Protein AF-A0A2D6INY5-F1 (afdb_monomer)

Structure (mmCIF, N/CA/C/O backbone):
data_AF-A0A2D6INY5-F1
#
_entry.id   AF-A0A2D6INY5-F1
#
loop_
_atom_site.group_PDB
_atom_site.id
_atom_site.type_symbol
_atom_site.label_atom_id
_atom_site.label_alt_id
_atom_site.label_comp_id
_atom_site.label_asym_id
_atom_site.label_entity_id
_atom_site.label_seq_id
_atom_site.pdbx_PDB_ins_code
_atom_site.Cartn_x
_atom_site.Cartn_y
_atom_site.Cartn_z
_atom_site.occupancy
_atom_site.B_iso_or_equiv
_atom_site.auth_seq_id
_atom_site.auth_comp_id
_atom_site.auth_asym_id
_atom_site.auth_atom_id
_atom_site.pdbx_PDB_model_num
ATOM 1 N N . MET A 1 1 ? 19.781 -4.238 60.670 1.00 38.91 1 MET A N 1
ATOM 2 C CA . MET A 1 1 ? 18.460 -4.639 60.140 1.00 38.91 1 MET A CA 1
ATOM 3 C C . MET A 1 1 ? 18.242 -3.911 58.825 1.00 38.91 1 MET A C 1
ATOM 5 O O . MET A 1 1 ? 18.245 -2.689 58.834 1.00 38.91 1 MET A O 1
ATOM 9 N N . ARG A 1 2 ? 18.159 -4.631 57.698 1.00 34.44 2 ARG A N 1
ATOM 10 C CA . ARG A 1 2 ? 17.791 -4.049 56.397 1.00 34.44 2 ARG A CA 1
ATOM 11 C C . ARG A 1 2 ? 16.266 -4.059 56.308 1.00 34.44 2 ARG A C 1
ATOM 13 O O . ARG A 1 2 ? 15.673 -5.128 56.405 1.00 34.44 2 ARG A O 1
ATOM 20 N N . SER A 1 3 ? 15.666 -2.878 56.201 1.00 29.75 3 SER A N 1
ATOM 21 C CA . SER A 1 3 ? 14.231 -2.726 55.969 1.00 29.75 3 SER A CA 1
ATOM 22 C C . SER A 1 3 ? 13.930 -3.165 54.537 1.00 29.75 3 SER A C 1
ATOM 24 O O . SER A 1 3 ? 14.490 -2.604 53.595 1.00 29.75 3 SER A O 1
ATOM 26 N N . PHE A 1 4 ? 13.116 -4.206 54.381 1.00 32.50 4 PHE A N 1
ATOM 27 C CA . PHE A 1 4 ? 12.551 -4.587 53.094 1.00 32.50 4 PHE A CA 1
ATOM 28 C C . PHE A 1 4 ? 11.377 -3.651 52.814 1.00 32.50 4 PHE A C 1
ATOM 30 O O . PHE A 1 4 ? 10.367 -3.691 53.514 1.00 32.50 4 PHE A O 1
ATOM 37 N N . VAL A 1 5 ? 11.516 -2.803 51.796 1.00 39.16 5 VAL A N 1
ATOM 38 C CA . VAL A 1 5 ? 10.371 -2.128 51.184 1.00 39.16 5 VAL A CA 1
ATOM 39 C C . VAL A 1 5 ? 9.612 -3.211 50.422 1.00 39.16 5 VAL A C 1
ATOM 41 O O . VAL A 1 5 ? 10.061 -3.654 49.367 1.00 39.16 5 VAL A O 1
ATOM 44 N N . MET A 1 6 ? 8.508 -3.698 50.993 1.00 37.50 6 MET A N 1
ATOM 45 C CA . MET A 1 6 ? 7.523 -4.444 50.215 1.00 37.50 6 MET A CA 1
ATOM 46 C C . MET A 1 6 ? 6.900 -3.454 49.238 1.00 37.50 6 MET A C 1
ATOM 48 O O . MET A 1 6 ? 6.156 -2.565 49.643 1.00 37.50 6 MET A O 1
ATOM 52 N N . VAL A 1 7 ? 7.275 -3.573 47.967 1.00 41.34 7 VAL A N 1
ATOM 53 C CA . VAL A 1 7 ? 6.543 -2.930 46.879 1.00 41.34 7 VAL A CA 1
ATOM 54 C C . VAL A 1 7 ? 5.184 -3.612 46.838 1.00 41.34 7 VAL A C 1
ATOM 56 O O . VAL A 1 7 ? 5.095 -4.817 46.609 1.00 41.34 7 VAL A O 1
ATOM 59 N N . ASP A 1 8 ? 4.149 -2.844 47.148 1.00 38.91 8 ASP A N 1
ATOM 60 C CA . ASP A 1 8 ? 2.766 -3.268 47.030 1.00 38.91 8 ASP A CA 1
ATOM 61 C C . ASP A 1 8 ? 2.450 -3.475 45.542 1.00 38.91 8 ASP A C 1
ATOM 63 O O . ASP A 1 8 ? 2.439 -2.530 44.753 1.00 38.91 8 ASP A O 1
ATOM 67 N N . VAL A 1 9 ? 2.287 -4.736 45.140 1.00 43.16 9 VAL A N 1
ATOM 68 C CA . VAL A 1 9 ? 2.060 -5.147 43.742 1.00 43.16 9 VAL A CA 1
ATOM 69 C C . VAL A 1 9 ? 0.571 -5.064 43.367 1.00 43.16 9 VAL A C 1
ATOM 71 O O . VAL A 1 9 ? 0.173 -5.520 42.301 1.00 43.16 9 VAL A O 1
ATOM 74 N N . SER A 1 10 ? -0.272 -4.484 44.226 1.00 43.19 10 SER A N 1
ATOM 75 C CA . SER A 1 10 ? -1.726 -4.411 44.029 1.00 43.19 10 SER A CA 1
ATOM 76 C C . SER A 1 10 ? -2.196 -3.381 42.990 1.00 43.19 10 SER A C 1
ATOM 78 O O . SER A 1 10 ? -3.390 -3.308 42.732 1.00 43.19 10 SER A O 1
ATOM 80 N N . ASN A 1 11 ? -1.284 -2.648 42.337 1.00 39.59 11 ASN A N 1
ATOM 81 C CA . ASN A 1 11 ? -1.602 -1.625 41.325 1.00 39.59 11 ASN A CA 1
ATOM 82 C C . ASN A 1 11 ? -1.039 -1.919 39.921 1.00 39.59 11 ASN A C 1
ATOM 84 O O . ASN A 1 11 ? -0.804 -1.002 39.137 1.00 39.59 11 ASN A O 1
ATOM 88 N N . VAL A 1 12 ? -0.824 -3.190 39.575 1.00 40.78 12 VAL A N 1
ATOM 89 C CA . VAL A 1 12 ? -0.480 -3.591 38.201 1.00 40.78 12 VAL A CA 1
ATOM 90 C C . VAL A 1 12 ? -1.737 -4.114 37.496 1.00 40.78 12 VAL A C 1
ATOM 92 O O . VAL A 1 12 ? -1.774 -5.237 37.004 1.00 40.78 12 VAL A O 1
ATOM 95 N N . GLU A 1 13 ? -2.791 -3.295 37.435 1.00 43.81 13 GLU A N 1
ATOM 96 C CA . GLU A 1 13 ? -3.712 -3.363 36.296 1.00 43.81 13 GLU A CA 1
ATOM 97 C C . GLU A 1 13 ? -2.931 -2.822 35.096 1.00 43.81 13 GLU A C 1
ATOM 99 O O . GLU A 1 13 ? -2.983 -1.641 34.760 1.00 43.81 13 GLU A O 1
ATOM 104 N N . ILE A 1 14 ? -2.120 -3.681 34.472 1.00 50.12 14 ILE A N 1
ATOM 105 C CA . ILE A 1 14 ? -1.783 -3.464 33.067 1.00 50.12 14 ILE A CA 1
ATOM 106 C C . ILE A 1 14 ? -3.140 -3.419 32.375 1.00 50.12 14 ILE A C 1
ATOM 108 O O . ILE A 1 14 ? -3.834 -4.435 32.357 1.00 50.12 14 ILE A O 1
ATOM 112 N N . ASP A 1 15 ? -3.535 -2.233 31.906 1.00 75.12 15 ASP A N 1
ATOM 113 C CA . ASP A 1 15 ? -4.787 -2.005 31.189 1.00 75.12 15 ASP A CA 1
ATOM 114 C C . ASP A 1 15 ? -4.906 -3.094 30.119 1.00 75.12 15 ASP A C 1
ATOM 116 O O . ASP A 1 15 ? -4.123 -3.129 29.166 1.00 75.12 15 ASP A O 1
ATOM 120 N N . ALA A 1 16 ? -5.815 -4.052 30.327 1.00 79.50 16 ALA A N 1
ATOM 121 C CA . ALA A 1 16 ? -5.951 -5.225 29.466 1.00 79.50 16 ALA A CA 1
ATOM 122 C C . ALA A 1 16 ? -6.170 -4.801 28.005 1.00 79.50 16 ALA A C 1
ATOM 124 O O . ALA A 1 16 ? -5.699 -5.461 27.078 1.00 79.50 16 ALA A O 1
ATOM 125 N N . TYR A 1 17 ? -6.789 -3.632 27.814 1.00 82.94 17 TYR A N 1
ATOM 126 C CA . TYR A 1 17 ? -6.932 -3.005 26.515 1.00 82.94 17 TYR A CA 1
ATOM 127 C C . TYR A 1 17 ? -5.603 -2.507 25.932 1.00 82.94 17 TYR A C 1
ATOM 129 O O . TYR A 1 17 ? -5.365 -2.679 24.741 1.00 82.94 17 TYR A O 1
ATOM 137 N N . ALA A 1 18 ? -4.710 -1.919 26.731 1.00 85.69 18 ALA A N 1
ATOM 138 C CA . ALA A 1 18 ? -3.394 -1.500 26.248 1.00 85.69 18 ALA A CA 1
ATOM 139 C C . ALA A 1 18 ? -2.574 -2.700 25.750 1.00 85.69 18 ALA A C 1
ATOM 141 O O . ALA A 1 18 ? -1.952 -2.618 24.692 1.00 85.69 18 ALA A O 1
ATOM 142 N N . TYR A 1 19 ? -2.636 -3.833 26.460 1.00 88.94 19 TYR A N 1
ATOM 143 C CA . TYR A 1 19 ? -2.021 -5.079 25.997 1.00 88.94 19 TYR A CA 1
ATOM 144 C C . TYR A 1 19 ? -2.651 -5.574 24.691 1.00 88.94 19 TYR A C 1
ATOM 146 O O . TYR A 1 19 ? -1.926 -5.852 23.736 1.00 88.94 19 TYR A O 1
ATOM 154 N N . LEU A 1 20 ? -3.987 -5.629 24.624 1.00 89.62 20 LEU A N 1
ATOM 155 C CA . LEU A 1 20 ? -4.712 -6.025 23.416 1.00 89.62 20 LEU A CA 1
ATOM 156 C C . LEU A 1 20 ? -4.354 -5.129 22.223 1.00 89.62 20 LEU A C 1
ATOM 158 O O . LEU A 1 20 ? -4.077 -5.625 21.135 1.00 89.62 20 LEU A O 1
ATOM 162 N N . ARG A 1 21 ? -4.318 -3.810 22.425 1.00 91.00 21 ARG A N 1
ATOM 163 C CA . ARG A 1 21 ? -3.940 -2.837 21.399 1.00 91.00 21 ARG A CA 1
ATOM 164 C C . ARG A 1 21 ? -2.539 -3.125 20.871 1.00 91.00 21 ARG A C 1
ATOM 166 O O . ARG A 1 21 ? -2.354 -3.193 19.662 1.00 91.00 21 ARG A O 1
ATOM 173 N N . THR A 1 22 ? -1.563 -3.333 21.756 1.00 92.38 22 THR A N 1
ATOM 174 C CA . THR A 1 22 ? -0.199 -3.692 21.348 1.00 92.38 22 THR A CA 1
ATOM 175 C C . THR A 1 22 ? -0.162 -5.025 20.605 1.00 92.38 22 THR A C 1
ATOM 177 O O . THR A 1 22 ? 0.485 -5.111 19.565 1.00 92.38 22 THR A O 1
ATOM 180 N N . GLU A 1 23 ? -0.861 -6.050 21.094 1.00 94.12 23 GLU A N 1
ATOM 181 C CA . GLU A 1 23 ? -0.955 -7.360 20.441 1.00 94.12 23 GLU A CA 1
ATOM 182 C C . GLU A 1 23 ? -1.466 -7.224 18.999 1.00 94.12 23 GLU A C 1
ATOM 184 O O . GLU A 1 23 ? -0.822 -7.699 18.061 1.00 94.12 23 GLU A O 1
ATOM 189 N N . LEU A 1 24 ? -2.590 -6.529 18.827 1.00 94.50 24 LEU A N 1
ATOM 190 C CA . LEU A 1 24 ? -3.238 -6.293 17.543 1.00 94.50 24 LEU A CA 1
ATOM 191 C C . LEU A 1 24 ? -2.348 -5.487 16.587 1.00 94.50 24 LEU A C 1
ATOM 193 O O . LEU A 1 24 ? -2.133 -5.903 15.448 1.00 94.50 24 LEU A O 1
ATOM 197 N N . THR A 1 25 ? -1.761 -4.382 17.053 1.00 91.44 25 THR A N 1
ATOM 198 C CA . THR A 1 25 ? -0.832 -3.572 16.251 1.00 91.44 25 THR A CA 1
ATOM 199 C C . THR A 1 25 ? 0.396 -4.380 15.829 1.00 91.44 25 THR A C 1
ATOM 201 O O . THR A 1 25 ? 0.811 -4.307 14.677 1.00 91.44 25 THR A O 1
ATOM 204 N N . VAL A 1 26 ? 0.958 -5.211 16.710 1.00 90.69 26 VAL A N 1
ATOM 205 C CA . VAL A 1 26 ? 2.101 -6.074 16.374 1.00 90.69 26 VAL A CA 1
ATOM 206 C C . VAL A 1 26 ? 1.709 -7.172 15.381 1.00 90.69 26 VAL A C 1
ATOM 208 O O . VAL A 1 26 ? 2.537 -7.582 14.571 1.00 90.69 26 VAL A O 1
ATOM 211 N N . GLN A 1 27 ? 0.480 -7.691 15.415 1.00 92.00 27 GLN A N 1
ATOM 212 C CA . GLN A 1 27 ? 0.004 -8.622 14.385 1.00 92.00 27 GLN A CA 1
ATOM 213 C C . GLN A 1 27 ? -0.097 -7.930 13.022 1.00 92.00 27 GLN A C 1
ATOM 215 O O . GLN A 1 27 ? 0.480 -8.436 12.058 1.00 92.00 27 GLN A O 1
ATOM 220 N N . TYR A 1 28 ? -0.725 -6.754 12.977 1.00 91.81 28 TYR A N 1
ATOM 221 C CA . TYR A 1 28 ? -0.852 -5.930 11.775 1.00 91.81 28 TYR A CA 1
ATOM 222 C C . TYR A 1 28 ? 0.505 -5.563 11.155 1.00 91.81 28 TYR A C 1
ATOM 224 O O . TYR A 1 28 ? 0.742 -5.856 9.985 1.00 91.81 28 TYR A O 1
ATOM 232 N N . LEU A 1 29 ? 1.424 -4.993 11.942 1.00 87.56 29 LEU A N 1
ATOM 233 C CA . LEU A 1 29 ? 2.738 -4.554 11.453 1.00 87.56 29 LEU A CA 1
ATOM 234 C C . LEU A 1 29 ? 3.603 -5.722 10.954 1.00 87.56 29 LEU A C 1
ATOM 236 O O . LEU A 1 29 ? 4.387 -5.562 10.028 1.00 87.56 29 LEU A O 1
ATOM 240 N N . ASN A 1 30 ? 3.424 -6.921 11.515 1.00 87.69 30 ASN A N 1
ATOM 241 C CA . ASN A 1 30 ? 4.106 -8.132 11.048 1.00 87.69 30 ASN A CA 1
ATOM 242 C C . ASN A 1 30 ? 3.399 -8.816 9.864 1.00 87.69 30 ASN A C 1
ATOM 244 O O . ASN A 1 30 ? 3.684 -9.980 9.584 1.00 87.69 30 ASN A O 1
ATOM 248 N N . GLY A 1 31 ? 2.437 -8.156 9.216 1.00 88.94 31 GLY A N 1
ATOM 249 C CA . GLY A 1 31 ? 1.733 -8.698 8.055 1.00 88.94 31 GLY A CA 1
ATOM 250 C C . GLY A 1 31 ? 0.804 -9.878 8.354 1.00 88.94 31 GLY A C 1
ATOM 251 O O . GLY A 1 31 ? 0.382 -10.564 7.426 1.00 88.94 31 GLY A O 1
ATOM 252 N N . ARG A 1 32 ? 0.477 -10.141 9.628 1.00 92.69 32 ARG A N 1
ATOM 253 C CA . ARG A 1 32 ? -0.417 -11.235 10.052 1.00 92.69 32 ARG A CA 1
ATOM 254 C C . ARG A 1 32 ? -1.874 -10.777 10.026 1.00 92.69 32 ARG A C 1
ATOM 256 O O . ARG A 1 32 ? -2.541 -10.731 11.059 1.00 92.69 32 ARG A O 1
ATOM 263 N N . TYR A 1 33 ? -2.354 -10.381 8.850 1.00 95.31 33 TYR A N 1
ATOM 264 C CA . TYR A 1 33 ? -3.663 -9.740 8.698 1.00 95.31 33 TYR A CA 1
ATOM 265 C C . TYR A 1 33 ? -4.824 -10.681 9.013 1.00 95.31 33 TYR A C 1
ATOM 267 O O . TYR A 1 33 ? -5.755 -10.272 9.699 1.00 95.31 33 TYR A O 1
ATOM 275 N N . GLY A 1 34 ? -4.754 -11.944 8.578 1.00 95.25 34 GLY A N 1
ATOM 276 C CA . GLY A 1 34 ? -5.749 -12.965 8.926 1.00 95.25 34 GLY A CA 1
ATOM 277 C C . GLY A 1 34 ? -5.879 -13.191 10.438 1.00 95.25 34 GLY A C 1
ATOM 278 O O . GLY A 1 34 ? -6.989 -13.151 10.971 1.00 95.25 34 GLY A O 1
ATOM 279 N N . ASP A 1 35 ? -4.755 -13.352 11.144 1.00 94.88 35 ASP A N 1
ATOM 280 C CA . ASP A 1 35 ? -4.741 -13.509 12.608 1.00 94.88 35 ASP A CA 1
ATOM 281 C C . ASP A 1 35 ? -5.293 -12.259 13.310 1.00 94.88 35 ASP A C 1
ATOM 283 O O . ASP A 1 35 ? -6.112 -12.368 14.226 1.00 94.88 35 ASP A O 1
ATOM 287 N N . CYS A 1 36 ? -4.887 -11.074 12.840 1.00 96.00 36 CYS A N 1
ATOM 288 C CA . CYS A 1 36 ? -5.352 -9.793 13.362 1.00 96.00 36 CYS A CA 1
ATOM 289 C C . CYS A 1 36 ? -6.869 -9.646 13.207 1.00 96.00 36 CYS A C 1
ATOM 291 O O . CYS A 1 36 ? -7.560 -9.347 14.179 1.00 96.00 36 CYS A O 1
ATOM 293 N N . LEU A 1 37 ? -7.412 -9.953 12.025 1.00 96.19 37 LEU A N 1
ATOM 294 C CA . LEU A 1 37 ? -8.853 -9.941 11.770 1.00 96.19 37 LEU A CA 1
ATOM 295 C C . LEU A 1 37 ? -9.604 -10.935 12.653 1.00 96.19 37 LEU A C 1
ATOM 297 O O . LEU A 1 37 ? -10.627 -10.582 13.240 1.00 96.19 37 LEU A O 1
ATOM 301 N N . ALA A 1 38 ? -9.101 -12.164 12.785 1.00 94.75 38 ALA A N 1
ATOM 302 C CA . ALA A 1 38 ? -9.710 -13.172 13.647 1.00 94.75 38 ALA A CA 1
ATOM 303 C C . ALA A 1 38 ? -9.759 -12.700 15.109 1.00 94.75 38 ALA A C 1
ATOM 305 O O . ALA A 1 38 ? -10.782 -12.857 15.781 1.00 94.75 38 ALA A O 1
ATOM 306 N N . ARG A 1 39 ? -8.683 -12.066 15.589 1.00 94.81 39 ARG A N 1
ATOM 307 C CA . ARG A 1 39 ? -8.609 -11.509 16.941 1.00 94.81 39 ARG A CA 1
ATOM 308 C C . ARG A 1 39 ? -9.551 -10.320 17.127 1.00 94.81 39 ARG A C 1
ATOM 310 O O . ARG A 1 39 ? -10.279 -10.306 18.116 1.00 94.81 39 ARG A O 1
ATOM 317 N N . CYS A 1 40 ? -9.586 -9.373 16.192 1.00 94.56 40 CYS A N 1
ATOM 318 C CA . CYS A 1 40 ? -10.515 -8.241 16.217 1.00 94.56 40 CYS A CA 1
ATOM 319 C C . CYS A 1 40 ? -11.979 -8.708 16.271 1.00 94.56 40 CYS A C 1
ATOM 321 O O . CYS A 1 40 ? -12.740 -8.253 17.123 1.00 94.56 40 CYS A O 1
ATOM 323 N N . ASN A 1 41 ? -12.353 -9.676 15.428 1.00 94.25 41 ASN A N 1
ATOM 324 C CA . ASN A 1 41 ? -13.697 -10.256 15.414 1.00 94.25 41 ASN A CA 1
ATOM 325 C C . ASN A 1 41 ? -14.046 -10.964 16.730 1.00 94.25 41 ASN A C 1
ATOM 327 O O . ASN A 1 41 ? -15.160 -10.816 17.228 1.00 94.25 41 ASN A O 1
ATOM 331 N N . ALA A 1 42 ? -13.104 -11.706 17.321 1.00 92.56 42 ALA A N 1
ATOM 332 C CA . ALA A 1 42 ? -13.320 -12.356 18.613 1.00 92.56 42 ALA A CA 1
ATOM 333 C C . ALA A 1 42 ? -13.564 -11.335 19.736 1.00 92.56 42 ALA A C 1
ATOM 335 O O . ALA A 1 42 ? -14.459 -11.529 20.558 1.00 92.56 42 ALA A O 1
ATOM 336 N N . VAL A 1 43 ? -12.804 -10.236 19.746 1.00 91.00 43 VAL A N 1
ATOM 337 C CA . VAL A 1 43 ? -12.969 -9.153 20.725 1.00 91.00 43 VAL A CA 1
ATOM 338 C C . VAL A 1 43 ? -14.324 -8.467 20.554 1.00 91.00 43 VAL A C 1
ATOM 340 O O . VAL A 1 43 ? -15.067 -8.344 21.521 1.00 91.00 43 VAL A O 1
ATOM 343 N N . LEU A 1 44 ? -14.701 -8.077 19.334 1.00 89.25 44 LEU A N 1
ATOM 344 C CA . LEU A 1 44 ? -16.007 -7.453 19.093 1.00 89.25 44 LEU A CA 1
ATOM 345 C C . LEU A 1 44 ? -17.172 -8.417 19.375 1.00 89.25 44 LEU A C 1
ATOM 347 O O . LEU A 1 44 ? -18.216 -7.992 19.854 1.00 89.25 44 LEU A O 1
ATOM 351 N N . GLY A 1 45 ? -17.006 -9.719 19.140 1.00 85.50 45 GLY A N 1
ATOM 352 C CA . GLY A 1 45 ? -18.050 -10.712 19.407 1.00 85.50 45 GLY A CA 1
ATOM 353 C C . GLY A 1 45 ? -18.292 -11.006 20.893 1.00 85.50 45 GLY A C 1
ATOM 354 O O . GLY A 1 45 ? -19.414 -11.344 21.265 1.00 85.50 45 GLY A O 1
ATOM 355 N N . HIS A 1 46 ? -17.264 -10.896 21.742 1.00 78.00 46 HIS A N 1
ATOM 356 C CA . HIS A 1 46 ? -17.347 -11.259 23.165 1.00 78.00 46 HIS A CA 1
ATOM 357 C C . HIS A 1 46 ? -17.314 -10.070 24.129 1.00 78.00 46 HIS A C 1
ATOM 359 O O . HIS A 1 46 ? -17.867 -10.164 25.222 1.00 78.00 46 HIS A O 1
ATOM 365 N N . GLU A 1 47 ? -16.669 -8.970 23.747 1.00 69.25 47 GLU A N 1
ATOM 366 C CA . GLU A 1 47 ? -16.345 -7.846 24.633 1.00 69.25 47 GLU A CA 1
ATOM 367 C C . GLU A 1 47 ? -16.923 -6.511 24.138 1.00 69.25 47 GLU A C 1
ATOM 369 O O . GLU A 1 47 ? -16.696 -5.483 24.773 1.00 69.25 47 GLU A O 1
ATOM 374 N N . SER A 1 48 ? -17.696 -6.490 23.040 1.00 65.12 48 SER A N 1
ATOM 375 C CA . SER A 1 48 ? -18.246 -5.240 22.481 1.00 65.12 48 SER A CA 1
ATOM 376 C C . SER A 1 48 ? -19.084 -4.449 23.489 1.00 65.12 48 SER A C 1
ATOM 378 O O . SER A 1 48 ?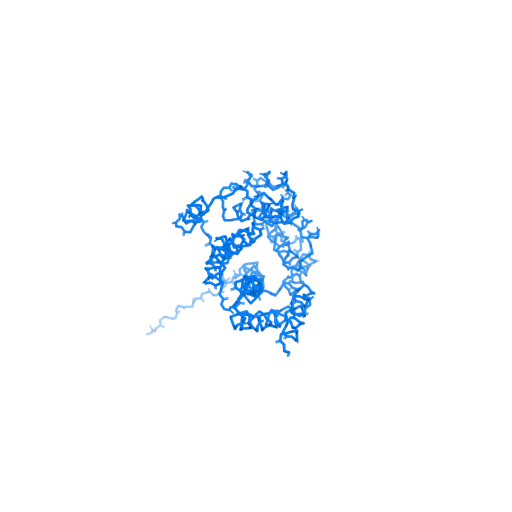 -18.975 -3.232 23.524 1.00 65.12 48 SER A O 1
ATOM 380 N N . GLU A 1 49 ? -19.836 -5.097 24.381 1.00 64.12 49 GLU A N 1
ATOM 381 C CA . GLU A 1 49 ? -20.607 -4.388 25.418 1.00 64.12 49 GLU A CA 1
ATOM 382 C C . GLU A 1 49 ? -19.727 -3.765 26.525 1.00 64.12 49 GLU A C 1
ATOM 384 O O . GLU A 1 49 ? -20.203 -2.938 27.303 1.00 64.12 49 GLU A O 1
ATOM 389 N N . VAL A 1 50 ? -18.450 -4.156 26.610 1.00 70.06 50 VAL A N 1
ATOM 390 C CA . VAL A 1 50 ? -17.485 -3.717 27.636 1.00 70.06 50 VAL A CA 1
ATOM 391 C C . VAL A 1 50 ? -16.508 -2.670 27.091 1.00 70.06 50 VAL A C 1
ATOM 393 O O . VAL A 1 50 ? -15.972 -1.861 27.852 1.00 70.06 50 VAL A O 1
ATOM 396 N N . LEU A 1 51 ? -16.264 -2.664 25.780 1.00 81.00 51 LEU A N 1
ATOM 397 C CA . LEU A 1 51 ? -15.421 -1.666 25.134 1.00 81.00 51 LEU A CA 1
ATOM 398 C C . LEU A 1 51 ? -16.161 -0.337 25.003 1.00 81.00 51 LEU A C 1
ATOM 400 O O . LEU A 1 51 ? -17.272 -0.286 24.480 1.00 81.00 51 LEU A O 1
ATOM 404 N N . ASP A 1 52 ? -15.514 0.753 25.413 1.00 84.94 52 ASP A N 1
ATOM 405 C CA . ASP A 1 52 ? -15.991 2.082 25.050 1.00 84.94 52 ASP A CA 1
ATOM 406 C C . ASP A 1 52 ? -15.901 2.312 23.530 1.00 84.94 52 ASP A C 1
ATOM 408 O O . ASP A 1 52 ? -15.171 1.627 22.807 1.00 84.94 52 ASP A O 1
ATOM 412 N N . ASP A 1 53 ? -16.659 3.293 23.051 1.00 85.12 53 ASP A N 1
ATOM 413 C CA . ASP A 1 53 ? -16.806 3.605 21.630 1.00 85.12 53 ASP A CA 1
ATOM 414 C C . ASP A 1 53 ? -15.458 3.890 20.936 1.00 85.12 53 ASP A C 1
ATOM 416 O O . ASP A 1 53 ? -15.197 3.401 19.838 1.00 85.12 53 ASP A O 1
ATOM 420 N N . ASN A 1 54 ? -14.528 4.579 21.608 1.00 84.44 54 ASN A N 1
ATOM 421 C CA . ASN A 1 54 ? -13.204 4.859 21.043 1.00 84.44 54 ASN A CA 1
ATOM 422 C C . ASN A 1 54 ? -12.388 3.577 20.838 1.00 84.44 54 ASN A C 1
ATOM 424 O O . ASN A 1 54 ? -11.683 3.432 19.835 1.00 84.44 54 ASN A O 1
ATOM 428 N N . ARG A 1 55 ? -12.482 2.631 21.777 1.00 87.88 55 ARG A N 1
ATOM 429 C CA . ARG A 1 55 ? -11.813 1.328 21.680 1.00 87.88 55 ARG A CA 1
ATOM 430 C C . ARG A 1 55 ? -12.408 0.465 20.568 1.00 87.88 55 ARG A C 1
ATOM 432 O O . ARG A 1 55 ? -11.657 -0.183 19.843 1.00 87.88 55 ARG A O 1
ATOM 439 N N . GLN A 1 56 ? -13.728 0.491 20.388 1.00 88.50 56 GLN A N 1
ATOM 440 C CA . GLN A 1 56 ? -14.389 -0.213 19.281 1.00 88.50 56 GLN A CA 1
ATOM 441 C C . GLN A 1 56 ? -13.971 0.355 17.919 1.00 88.50 56 GLN A C 1
ATOM 443 O O . GLN A 1 56 ? -13.601 -0.403 17.023 1.00 88.50 56 GLN A O 1
ATOM 448 N N . ARG A 1 57 ? -13.921 1.686 17.787 1.00 88.88 57 ARG A N 1
ATOM 449 C CA . ARG A 1 57 ? -13.477 2.373 16.562 1.00 88.88 57 ARG A CA 1
ATOM 450 C C . ARG A 1 57 ? -12.044 2.052 16.180 1.00 88.88 57 ARG A C 1
ATOM 452 O O . ARG A 1 57 ? -11.777 1.830 15.003 1.00 88.88 57 ARG A O 1
ATOM 459 N N . PHE A 1 58 ? -11.139 1.966 17.156 1.00 90.31 58 PHE A N 1
ATOM 460 C CA . PHE A 1 58 ? -9.775 1.505 16.898 1.00 90.31 58 PHE A CA 1
ATOM 461 C C . PHE A 1 58 ? -9.769 0.107 16.268 1.00 90.31 58 PHE A C 1
ATOM 463 O O . PHE A 1 58 ? -9.071 -0.121 15.279 1.00 90.31 58 PHE A O 1
ATOM 470 N N . ILE A 1 59 ? -10.567 -0.820 16.808 1.00 92.31 59 ILE A N 1
ATOM 471 C CA . ILE A 1 59 ? -10.647 -2.190 16.295 1.00 92.31 59 ILE A CA 1
ATOM 472 C C . ILE A 1 59 ? -11.228 -2.204 14.877 1.00 92.31 59 ILE A C 1
ATOM 474 O O . ILE A 1 59 ? -10.628 -2.820 13.998 1.00 92.31 59 ILE A O 1
ATOM 478 N N . TRP A 1 60 ? -12.327 -1.490 14.615 1.00 94.44 60 TRP A N 1
ATOM 479 C CA . TRP A 1 60 ? -12.889 -1.368 13.263 1.00 94.44 60 TRP A CA 1
ATOM 480 C C . TRP A 1 60 ? -11.901 -0.735 12.274 1.00 94.44 60 TRP A C 1
ATOM 482 O O . TRP A 1 60 ? -11.739 -1.238 11.163 1.00 94.44 60 TRP A O 1
ATOM 492 N N . GLY A 1 61 ? -11.177 0.312 12.680 1.00 94.06 61 GLY A N 1
ATOM 493 C CA . GLY A 1 61 ? -10.143 0.939 11.856 1.00 94.06 61 GLY A CA 1
ATOM 494 C C . GLY A 1 61 ? -8.999 -0.022 11.525 1.00 94.06 61 GLY A C 1
ATOM 495 O O . GLY A 1 61 ? -8.547 -0.087 10.382 1.00 94.06 61 GLY A O 1
ATOM 496 N N . LEU A 1 62 ? -8.565 -0.832 12.492 1.00 94.69 62 LEU A N 1
ATOM 497 C CA . LEU A 1 62 ? -7.534 -1.842 12.264 1.00 94.69 62 LEU A CA 1
ATOM 498 C C . LEU A 1 62 ? -8.023 -2.986 11.364 1.00 94.69 62 LEU A C 1
ATOM 500 O O . LEU A 1 62 ? -7.272 -3.461 10.510 1.00 94.69 62 LEU A O 1
ATOM 504 N N . MET A 1 63 ? -9.282 -3.408 11.520 1.00 96.31 63 MET A N 1
ATOM 505 C CA . MET A 1 63 ? -9.913 -4.370 10.614 1.00 96.31 63 MET A CA 1
ATOM 506 C C . MET A 1 63 ? -9.937 -3.837 9.182 1.00 96.31 63 MET A C 1
ATOM 508 O O . MET A 1 63 ? -9.552 -4.565 8.270 1.00 96.31 63 MET A O 1
ATOM 512 N N . ALA A 1 64 ? -10.309 -2.567 8.988 1.00 96.75 64 ALA A N 1
ATOM 513 C CA . ALA A 1 64 ? -10.315 -1.932 7.673 1.00 96.75 64 ALA A CA 1
ATOM 514 C C . ALA A 1 64 ? -8.942 -2.024 6.993 1.00 96.75 64 ALA A C 1
ATOM 516 O O . ALA A 1 64 ? -8.845 -2.468 5.852 1.00 96.75 64 ALA A O 1
ATOM 517 N N . TRP A 1 65 ? -7.867 -1.688 7.710 1.00 95.62 65 TRP A N 1
ATOM 518 C CA . TRP A 1 65 ? -6.508 -1.806 7.181 1.00 95.62 65 TRP A CA 1
ATOM 519 C C . TRP A 1 65 ? -6.100 -3.251 6.867 1.00 95.62 65 TRP A C 1
ATOM 521 O O . TRP A 1 65 ? -5.481 -3.505 5.835 1.00 95.62 65 TRP A O 1
ATOM 531 N N . CYS A 1 66 ? -6.461 -4.224 7.707 1.00 95.94 66 CYS A N 1
ATOM 532 C CA . CYS A 1 66 ? -6.178 -5.632 7.415 1.00 95.94 66 CYS A CA 1
ATOM 533 C C . CYS A 1 66 ? -6.901 -6.111 6.145 1.00 95.94 66 CYS A C 1
ATOM 535 O O . CYS A 1 66 ? -6.294 -6.782 5.309 1.00 95.94 66 CYS A O 1
ATOM 537 N N . LEU A 1 67 ? -8.172 -5.737 5.977 1.00 96.56 67 LEU A N 1
ATOM 538 C CA . LEU A 1 67 ? -8.970 -6.048 4.786 1.00 96.56 67 LEU A CA 1
ATOM 539 C C . LEU A 1 67 ? -8.399 -5.362 3.536 1.00 96.56 67 LEU A C 1
ATOM 541 O O . LEU A 1 67 ? -8.266 -5.997 2.488 1.00 96.56 67 LEU A O 1
ATOM 545 N N . TYR A 1 68 ? -7.959 -4.105 3.658 1.00 95.44 68 TYR A N 1
ATOM 546 C CA . TYR A 1 68 ? -7.277 -3.372 2.589 1.00 95.44 68 TYR A CA 1
ATOM 547 C C . TYR A 1 68 ? -6.051 -4.134 2.057 1.00 95.44 68 TYR A C 1
ATOM 549 O O . TYR A 1 68 ? -5.927 -4.353 0.845 1.00 95.44 68 TYR A O 1
ATOM 557 N N . TRP A 1 69 ? -5.173 -4.612 2.946 1.00 93.19 69 TRP A N 1
ATOM 558 C CA . TRP A 1 69 ? -3.982 -5.373 2.545 1.00 93.19 69 TRP A CA 1
ATOM 559 C C . TRP A 1 69 ? -4.320 -6.726 1.919 1.00 93.19 69 TRP A C 1
ATOM 561 O O . TRP A 1 69 ? -3.625 -7.169 1.001 1.00 93.19 69 TRP A O 1
ATOM 571 N N . ARG A 1 70 ? -5.420 -7.350 2.344 1.00 93.81 70 ARG A N 1
ATOM 572 C CA . ARG A 1 70 ? -5.944 -8.590 1.751 1.00 93.81 70 ARG A CA 1
ATOM 573 C C . ARG A 1 70 ? -6.644 -8.385 0.403 1.00 93.81 70 ARG A C 1
ATOM 575 O O . ARG A 1 70 ? -6.850 -9.357 -0.310 1.00 93.81 70 ARG A O 1
ATOM 582 N N . GLY A 1 71 ? -6.923 -7.141 0.005 1.00 92.56 71 GLY A N 1
ATOM 583 C CA . GLY A 1 71 ? -7.631 -6.824 -1.243 1.00 92.56 71 GLY A CA 1
ATOM 584 C C . GLY A 1 71 ? -9.158 -6.868 -1.122 1.00 92.56 71 GLY A C 1
ATOM 585 O O . GLY A 1 71 ? -9.857 -6.771 -2.125 1.00 92.56 71 GLY A O 1
ATOM 586 N N . GLU A 1 72 ? -9.683 -6.986 0.096 1.00 95.44 72 GLU A N 1
ATOM 587 C CA . GLU A 1 72 ? -11.114 -7.087 0.400 1.00 95.44 72 GLU A CA 1
ATOM 588 C C . GLU A 1 72 ? -11.707 -5.668 0.553 1.00 95.44 72 GLU A C 1
ATOM 590 O O . GLU A 1 72 ? -12.131 -5.252 1.630 1.00 95.44 72 GLU A O 1
ATOM 595 N N . TRP A 1 73 ? -11.649 -4.867 -0.520 1.00 94.50 73 TRP A N 1
ATOM 596 C CA . TRP A 1 73 ? -11.841 -3.407 -0.455 1.00 94.50 73 TRP A CA 1
ATOM 597 C C . TRP A 1 73 ? -13.251 -2.954 -0.064 1.00 94.50 73 TRP A C 1
ATOM 599 O O . TRP A 1 73 ? -13.381 -1.992 0.685 1.00 94.50 73 TRP A O 1
ATOM 609 N N . GLU A 1 74 ? -14.303 -3.642 -0.513 1.00 95.25 74 GLU A N 1
ATOM 610 C CA . GLU A 1 74 ? -15.689 -3.298 -0.145 1.00 95.25 74 GLU A CA 1
ATOM 611 C C . GLU A 1 74 ? -15.932 -3.471 1.366 1.00 95.25 74 GLU A C 1
ATOM 613 O O . GLU A 1 74 ? -16.496 -2.598 2.038 1.00 95.25 74 GLU A O 1
ATOM 618 N N . GLU A 1 75 ? -15.434 -4.575 1.926 1.00 96.19 75 GLU A N 1
ATOM 619 C CA . GLU A 1 75 ? -15.492 -4.845 3.363 1.00 96.19 75 GLU A CA 1
ATOM 620 C C . GLU A 1 75 ? -14.604 -3.864 4.141 1.00 96.19 75 GLU A C 1
ATOM 622 O O . GLU A 1 75 ? -15.025 -3.330 5.171 1.00 96.19 75 GLU A O 1
ATOM 627 N N . ALA A 1 76 ? -13.415 -3.547 3.617 1.00 96.69 76 ALA A N 1
ATOM 628 C CA . ALA A 1 76 ? -12.517 -2.554 4.199 1.00 96.69 76 ALA A CA 1
ATOM 629 C C . ALA A 1 76 ? -13.177 -1.169 4.297 1.00 96.69 76 ALA A C 1
ATOM 631 O O . ALA A 1 76 ? -13.154 -0.556 5.365 1.00 96.69 76 ALA A O 1
ATOM 632 N N . THR A 1 77 ? -13.830 -0.697 3.227 1.00 95.50 77 THR A N 1
ATOM 633 C CA . THR A 1 77 ? -14.584 0.567 3.227 1.00 95.50 77 THR A CA 1
ATOM 634 C C . THR A 1 77 ? -15.710 0.544 4.253 1.00 95.50 77 THR A C 1
ATOM 636 O O . THR A 1 77 ? -15.920 1.528 4.963 1.00 95.50 77 THR A O 1
ATOM 639 N N . THR A 1 78 ? -16.424 -0.578 4.367 1.00 94.69 78 THR A N 1
ATOM 640 C CA . THR A 1 78 ? -17.502 -0.734 5.351 1.00 94.69 78 THR A CA 1
ATOM 641 C C . THR A 1 78 ? -16.970 -0.582 6.777 1.00 94.69 78 THR A C 1
ATOM 643 O O . THR A 1 78 ? -17.530 0.182 7.563 1.00 94.69 78 THR A O 1
ATOM 646 N N . MET A 1 79 ? -15.853 -1.239 7.100 1.00 94.75 79 MET A N 1
ATOM 647 C CA . MET A 1 79 ? -15.214 -1.132 8.417 1.00 94.75 79 MET A CA 1
ATOM 648 C C . MET A 1 79 ? -14.640 0.265 8.684 1.00 94.75 79 MET A C 1
ATOM 650 O O . MET A 1 79 ? -14.805 0.793 9.784 1.00 94.75 79 MET A O 1
ATOM 654 N N . ALA A 1 80 ? -14.022 0.897 7.682 1.00 94.31 80 ALA A N 1
ATOM 655 C CA . ALA A 1 80 ? -13.491 2.254 7.798 1.00 94.31 80 ALA A CA 1
ATOM 656 C C . ALA A 1 80 ? -14.604 3.264 8.114 1.00 94.31 80 ALA A C 1
ATOM 658 O O . ALA A 1 80 ? -14.491 4.054 9.052 1.00 94.31 80 ALA A O 1
ATOM 659 N N . ARG A 1 81 ? -15.729 3.177 7.398 1.00 91.69 81 ARG A N 1
ATOM 660 C CA . ARG A 1 81 ? -16.904 4.019 7.653 1.00 91.69 81 ARG A CA 1
ATOM 661 C C . ARG A 1 81 ? -17.511 3.749 9.020 1.00 91.69 81 ARG A C 1
ATOM 663 O O . ARG A 1 81 ? -17.879 4.697 9.702 1.00 91.69 81 ARG A O 1
ATOM 670 N N . GLN A 1 82 ? -17.575 2.488 9.450 1.00 90.50 82 GLN A N 1
ATOM 671 C CA . GLN A 1 82 ? -18.061 2.140 10.787 1.00 90.50 82 GLN A CA 1
ATOM 672 C C . GLN A 1 82 ? -17.195 2.766 11.891 1.00 90.50 82 GLN A C 1
ATOM 674 O O . GLN A 1 82 ? -17.727 3.294 12.861 1.00 90.50 82 GLN A O 1
ATOM 679 N N . ALA A 1 83 ? -15.871 2.773 11.723 1.00 89.62 83 ALA A N 1
ATOM 680 C CA . ALA A 1 83 ? -14.947 3.430 12.647 1.00 89.62 83 ALA A CA 1
ATOM 681 C C . ALA A 1 83 ? -15.039 4.970 12.629 1.00 89.62 83 ALA A C 1
ATOM 683 O O . ALA A 1 83 ? -14.733 5.619 13.633 1.00 89.62 83 ALA A O 1
ATOM 684 N N . ALA A 1 84 ? -15.452 5.554 11.502 1.00 86.06 84 ALA A N 1
ATOM 685 C CA . ALA A 1 84 ? -15.574 6.999 11.315 1.00 86.06 84 ALA A CA 1
ATOM 686 C C . ALA A 1 84 ? -16.959 7.579 11.686 1.00 86.06 84 ALA A C 1
ATOM 688 O O . ALA A 1 84 ? -17.085 8.798 11.781 1.00 86.06 84 ALA A O 1
ATOM 689 N N . GLN A 1 85 ? -17.986 6.748 11.912 1.00 81.50 85 GLN A N 1
ATOM 690 C CA . GLN A 1 85 ? -19.369 7.188 12.174 1.00 81.50 85 GLN A CA 1
ATOM 691 C C . GLN A 1 85 ? -19.512 8.116 13.398 1.00 81.50 85 GLN A C 1
ATOM 693 O O . GLN A 1 85 ? -18.927 7.860 14.446 1.00 81.50 85 GLN A O 1
ATOM 698 N N . ASP A 1 86 ? -20.330 9.170 13.266 1.00 60.09 86 ASP A N 1
ATOM 699 C CA . ASP A 1 86 ? -20.902 10.040 14.314 1.00 60.09 86 ASP A CA 1
ATOM 700 C C . ASP A 1 86 ? -20.114 10.131 15.638 1.00 60.09 86 ASP A C 1
ATOM 702 O O . ASP A 1 86 ? -20.499 9.596 16.678 1.00 60.09 86 ASP A O 1
ATOM 706 N N . SER A 1 87 ? -19.003 10.866 15.616 1.00 60.34 87 SER A N 1
ATOM 707 C CA . SER A 1 87 ? -18.359 11.408 16.822 1.00 60.34 87 SER A CA 1
ATOM 708 C C . SER A 1 87 ? -17.941 12.848 16.597 1.00 60.34 87 SER A C 1
ATOM 710 O O . SER A 1 87 ? -17.623 13.227 15.474 1.00 60.34 87 SER A O 1
ATOM 712 N N . GLU A 1 88 ? -17.804 13.609 17.682 1.00 61.66 88 GLU A N 1
ATOM 713 C CA . GLU A 1 88 ? -17.161 14.930 17.657 1.00 61.66 88 GLU A CA 1
ATOM 714 C C . 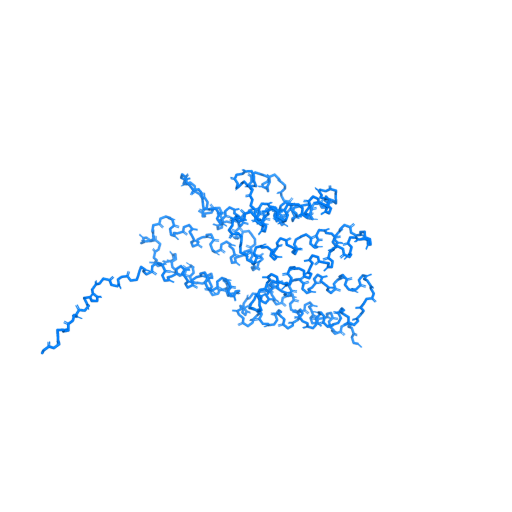GLU A 1 88 ? -15.699 14.883 17.163 1.00 61.66 88 GLU A C 1
ATOM 716 O O . GLU A 1 88 ? -15.133 15.924 16.837 1.00 61.66 88 GLU A O 1
ATOM 721 N N . THR A 1 89 ? -15.056 13.707 17.110 1.00 66.94 89 THR A N 1
ATOM 722 C CA . THR A 1 89 ? -13.671 13.548 16.636 1.00 66.94 89 THR A CA 1
ATOM 723 C C . THR A 1 89 ? -13.520 12.258 15.819 1.00 66.94 89 THR A C 1
ATOM 725 O O . THR A 1 89 ? -13.359 11.191 16.412 1.00 66.94 89 THR A O 1
ATOM 728 N N . PRO A 1 90 ? -13.585 12.321 14.476 1.00 69.62 90 PRO A N 1
ATOM 729 C CA . PRO A 1 90 ? -13.506 11.130 13.635 1.00 69.62 90 PRO A CA 1
ATOM 730 C C . PRO A 1 90 ? -12.187 10.368 13.827 1.00 69.62 90 PRO A C 1
ATOM 732 O O . PRO A 1 90 ? -11.132 10.949 14.101 1.00 69.62 90 PRO A O 1
ATOM 735 N N . HIS A 1 91 ? -12.239 9.041 13.677 1.00 83.81 91 HIS A N 1
ATOM 736 C CA . HIS A 1 91 ? -11.064 8.187 13.831 1.00 83.81 91 HIS A CA 1
ATOM 737 C C . HIS A 1 91 ? -10.141 8.324 12.609 1.00 83.81 91 HIS A C 1
ATOM 739 O O . HIS A 1 91 ? -10.354 7.679 11.582 1.00 83.81 91 HIS A O 1
ATOM 745 N N . ILE A 1 92 ? -9.099 9.152 12.739 1.00 87.88 92 ILE A N 1
ATOM 746 C CA . ILE A 1 92 ? -8.181 9.545 11.652 1.00 87.88 92 ILE A CA 1
ATOM 747 C C . ILE A 1 92 ? -7.647 8.340 10.867 1.00 87.88 92 ILE A C 1
ATOM 749 O O . ILE A 1 92 ? -7.681 8.352 9.642 1.00 87.88 92 ILE A O 1
ATOM 753 N N . GLU A 1 93 ? -7.232 7.261 11.536 1.00 87.38 93 GLU A N 1
ATOM 754 C CA . GLU A 1 93 ? -6.684 6.095 10.824 1.00 87.38 93 GLU A CA 1
ATOM 755 C C . GLU A 1 93 ? -7.710 5.361 9.961 1.00 87.38 93 GLU A C 1
ATOM 757 O O . GLU A 1 93 ? -7.351 4.725 8.972 1.00 87.38 93 GLU A O 1
ATOM 762 N N . ALA A 1 94 ? -8.991 5.440 10.321 1.00 91.62 94 ALA A N 1
ATOM 763 C CA . ALA A 1 94 ? -10.047 4.839 9.521 1.00 91.62 94 ALA A CA 1
ATOM 764 C C . ALA A 1 94 ? -10.342 5.693 8.284 1.00 91.62 94 ALA A C 1
ATOM 766 O O . ALA A 1 94 ? -10.475 5.153 7.188 1.00 91.62 94 ALA A O 1
ATOM 767 N N . LEU A 1 95 ? -10.357 7.019 8.448 1.00 93.44 95 LEU A N 1
ATOM 768 C CA . LEU A 1 95 ? -10.452 7.958 7.333 1.00 93.44 95 LEU A CA 1
ATOM 769 C C . LEU A 1 95 ? -9.253 7.830 6.381 1.00 93.44 95 LEU A C 1
ATOM 771 O O . LEU A 1 95 ? -9.453 7.806 5.170 1.00 93.44 95 LEU A O 1
ATOM 775 N N . ASN A 1 96 ? -8.029 7.667 6.900 1.00 94.19 96 ASN A N 1
ATOM 776 C CA . ASN A 1 96 ? -6.844 7.377 6.084 1.00 94.19 96 ASN A CA 1
ATOM 777 C C . ASN A 1 96 ? -7.033 6.087 5.269 1.00 94.19 96 ASN A C 1
ATOM 779 O O . ASN A 1 96 ? -6.719 6.064 4.084 1.00 94.19 96 ASN A O 1
ATOM 783 N N . CYS A 1 97 ? -7.582 5.024 5.866 1.00 95.69 97 CYS A N 1
ATOM 784 C CA . CYS A 1 97 ? -7.866 3.782 5.143 1.00 95.69 97 CYS A CA 1
ATOM 785 C C . CYS A 1 97 ? -8.896 3.993 4.018 1.00 95.69 97 CYS A C 1
ATOM 787 O O . CYS A 1 97 ? -8.655 3.587 2.880 1.00 95.69 97 CYS A O 1
ATOM 789 N N . GLU A 1 98 ? -10.016 4.676 4.298 1.00 95.94 98 GLU A N 1
ATOM 790 C CA . GLU A 1 98 ? -11.026 4.984 3.272 1.00 95.94 98 GLU A CA 1
ATOM 791 C C . GLU A 1 98 ? -10.437 5.834 2.140 1.00 95.94 98 GLU A C 1
ATOM 793 O O . GLU A 1 98 ? -10.694 5.559 0.970 1.00 95.94 98 GLU A O 1
ATOM 798 N N . LEU A 1 99 ? -9.602 6.816 2.479 1.00 96.94 99 LEU A N 1
ATOM 799 C CA . LEU A 1 99 ? -8.902 7.665 1.523 1.00 96.94 99 LEU A CA 1
ATOM 800 C C . LEU A 1 99 ? -8.011 6.841 0.582 1.00 96.94 99 LEU A C 1
ATOM 802 O O . LEU A 1 99 ? -8.044 7.044 -0.632 1.00 96.94 99 LEU A O 1
ATOM 806 N N . MET A 1 100 ? -7.230 5.901 1.123 1.00 97.12 100 MET A N 1
ATOM 807 C CA . MET A 1 100 ? -6.367 5.032 0.317 1.00 97.12 100 MET A CA 1
ATOM 808 C C . MET A 1 100 ? -7.178 4.119 -0.609 1.00 97.12 100 MET A C 1
ATOM 810 O O . MET A 1 100 ? -6.775 3.897 -1.752 1.00 97.12 100 MET A O 1
ATOM 814 N N . ILE A 1 101 ? -8.330 3.622 -0.145 1.00 97.00 101 ILE A N 1
ATOM 815 C CA . ILE A 1 101 ? -9.244 2.821 -0.969 1.00 97.00 101 ILE A CA 1
ATOM 816 C C . ILE A 1 101 ? -9.836 3.673 -2.095 1.00 97.00 101 ILE A C 1
ATOM 818 O O . ILE A 1 101 ? -9.734 3.276 -3.252 1.00 97.00 101 ILE A O 1
ATOM 822 N N . ALA A 1 102 ? -10.392 4.848 -1.778 1.00 97.12 102 ALA A N 1
ATOM 823 C CA . ALA A 1 102 ? -10.999 5.749 -2.760 1.00 97.12 102 ALA A CA 1
ATOM 824 C C . ALA A 1 102 ? -10.004 6.140 -3.864 1.00 97.12 102 ALA A C 1
ATOM 826 O O . ALA A 1 102 ? -10.330 6.079 -5.053 1.00 97.12 102 ALA A O 1
ATOM 827 N N . ALA A 1 103 ? -8.763 6.450 -3.480 1.00 97.00 103 ALA A N 1
ATOM 828 C CA . ALA A 1 103 ? -7.695 6.730 -4.428 1.00 97.00 103 ALA A CA 1
ATOM 829 C C . ALA A 1 103 ? -7.378 5.515 -5.313 1.00 97.00 103 ALA A C 1
ATOM 831 O O . ALA A 1 103 ? -7.270 5.654 -6.531 1.00 97.00 103 ALA A O 1
ATOM 832 N N . GLY A 1 104 ? -7.252 4.323 -4.716 1.00 94.75 104 GLY A N 1
ATOM 833 C CA . GLY A 1 104 ? -6.937 3.078 -5.424 1.00 94.75 104 GLY A CA 1
ATOM 834 C C . GLY A 1 104 ? -8.041 2.591 -6.366 1.00 94.75 104 GLY A C 1
ATOM 835 O O . GLY A 1 104 ? -7.748 1.913 -7.347 1.00 94.75 104 GLY A O 1
ATOM 836 N N . THR A 1 105 ? -9.299 2.955 -6.110 1.00 94.06 105 THR A N 1
ATOM 837 C CA . THR A 1 105 ? -10.432 2.672 -7.003 1.00 94.06 105 THR A CA 1
ATOM 838 C C . THR A 1 105 ? -10.680 3.775 -8.033 1.00 94.06 105 THR A C 1
ATOM 840 O O . THR A 1 105 ? -11.617 3.664 -8.821 1.00 94.06 105 THR A O 1
ATOM 843 N N . GLY A 1 106 ? -9.867 4.838 -8.038 1.00 94.56 106 GLY A N 1
ATOM 844 C CA . GLY A 1 106 ? -10.007 5.952 -8.971 1.00 94.56 106 GLY A CA 1
ATOM 845 C C . GLY A 1 106 ? -11.256 6.805 -8.733 1.00 94.56 106 GLY A C 1
ATOM 846 O O . GLY A 1 106 ? -11.845 7.275 -9.703 1.00 94.56 106 GLY A O 1
ATOM 847 N N . ASP A 1 107 ? -11.673 6.991 -7.475 1.00 96.19 107 ASP A N 1
ATOM 848 C CA . ASP A 1 107 ? -12.778 7.880 -7.088 1.00 96.19 107 ASP A CA 1
ATOM 849 C C . ASP A 1 107 ? -12.225 9.270 -6.704 1.00 96.19 107 ASP A C 1
ATOM 851 O O . ASP A 1 107 ? -11.793 9.469 -5.560 1.00 96.19 107 ASP A O 1
ATOM 855 N N . PRO A 1 108 ? -12.174 10.244 -7.636 1.00 95.56 108 PRO A N 1
ATOM 856 C CA . PRO A 1 108 ? -11.587 11.552 -7.367 1.00 95.56 108 PRO A CA 1
ATOM 857 C C . PRO A 1 108 ? -12.408 12.371 -6.373 1.00 95.56 108 PRO A C 1
ATOM 859 O O . PRO A 1 108 ? -11.822 13.037 -5.522 1.00 95.56 108 PRO A O 1
ATOM 862 N N . ASP A 1 109 ? -13.738 12.308 -6.451 1.00 96.56 109 ASP A N 1
ATOM 863 C CA . ASP A 1 109 ? -14.624 13.124 -5.622 1.00 96.56 109 ASP A CA 1
ATOM 864 C C . ASP A 1 109 ? -14.442 12.754 -4.147 1.00 96.56 109 ASP A C 1
ATOM 866 O O . ASP A 1 109 ? -14.155 13.625 -3.319 1.00 96.56 109 ASP A O 1
ATOM 870 N N . ARG A 1 110 ? -14.495 11.452 -3.827 1.00 95.88 110 ARG A N 1
ATOM 871 C CA . ARG A 1 110 ? -14.300 10.980 -2.450 1.00 95.88 110 ARG A CA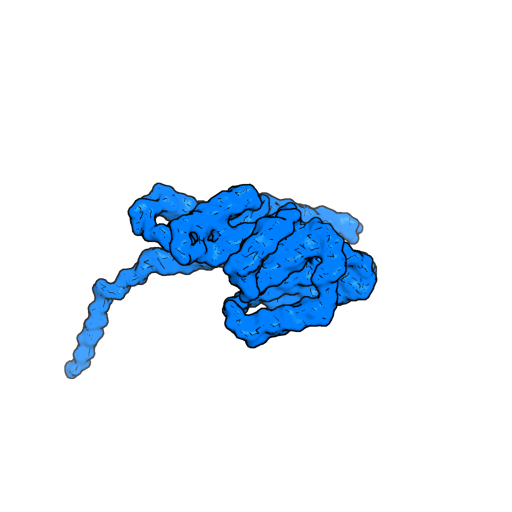 1
ATOM 872 C C . ARG A 1 110 ? -12.864 11.178 -1.966 1.00 95.88 110 ARG A C 1
ATOM 874 O O . ARG A 1 110 ? -12.652 11.519 -0.804 1.00 95.88 110 ARG A O 1
ATOM 881 N N . THR A 1 111 ? -11.877 10.997 -2.846 1.00 96.56 111 THR A N 1
ATOM 882 C CA . THR A 1 111 ? -10.458 11.214 -2.512 1.00 96.56 111 THR A CA 1
ATOM 883 C C . THR A 1 111 ? -10.188 12.669 -2.131 1.00 96.56 111 THR A C 1
ATOM 885 O O . THR A 1 111 ? -9.492 12.928 -1.150 1.00 96.56 111 THR A O 1
ATOM 888 N N . HIS A 1 112 ? -10.729 13.627 -2.889 1.00 95.44 112 HIS A N 1
ATOM 889 C CA . HIS A 1 112 ? -10.557 15.051 -2.611 1.00 95.44 112 HIS A CA 1
ATOM 890 C C . HIS A 1 112 ? -11.274 15.478 -1.330 1.00 95.44 112 HIS A C 1
ATOM 892 O O . HIS A 1 112 ? -10.660 16.152 -0.508 1.00 95.44 112 HIS A O 1
ATOM 898 N N . GLU A 1 113 ? -12.514 15.026 -1.126 1.00 95.31 113 GLU A N 1
ATOM 899 C CA . GLU A 1 113 ? -13.274 15.281 0.102 1.00 95.31 113 GLU A CA 1
ATOM 900 C C . GLU A 1 113 ? -12.497 14.828 1.351 1.00 95.31 113 GLU A C 1
ATOM 902 O O . GLU A 1 113 ? -12.259 15.623 2.261 1.00 95.31 113 GLU A O 1
ATOM 907 N N . LEU A 1 114 ? -12.033 13.574 1.363 1.00 95.12 114 LEU A N 1
ATOM 908 C CA . LEU A 1 114 ? -11.286 13.015 2.490 1.00 95.12 114 LEU A CA 1
ATOM 909 C C . LEU A 1 114 ? -9.922 13.684 2.680 1.00 95.12 114 LEU A C 1
ATOM 911 O O . LEU A 1 114 ? -9.500 13.906 3.813 1.00 95.12 114 LEU A O 1
ATOM 915 N N . ALA A 1 115 ? -9.218 14.021 1.596 1.00 94.12 115 ALA A N 1
ATOM 916 C CA . ALA A 1 115 ? -7.932 14.705 1.693 1.00 94.12 115 ALA A CA 1
ATOM 917 C C . ALA A 1 115 ? -8.064 16.123 2.272 1.00 94.12 115 ALA A C 1
ATOM 919 O O . ALA A 1 115 ? -7.167 16.569 2.989 1.00 94.12 115 ALA A O 1
ATOM 920 N N . ASP A 1 116 ? -9.158 16.825 1.974 1.00 93.19 116 ASP A N 1
ATOM 921 C CA . ASP A 1 116 ? -9.435 18.148 2.533 1.00 93.19 116 ASP A CA 1
ATOM 922 C C . ASP A 1 116 ? -9.817 18.064 4.020 1.00 93.19 116 ASP A C 1
ATOM 924 O O . ASP A 1 116 ? -9.382 18.906 4.808 1.00 93.19 116 ASP A O 1
ATOM 928 N N . GLU A 1 117 ? -10.560 17.026 4.422 1.00 92.50 117 GLU A N 1
ATOM 929 C CA . GLU A 1 117 ? -10.898 16.755 5.827 1.00 92.50 117 GLU A CA 1
ATOM 930 C C . GLU A 1 117 ? -9.662 16.387 6.665 1.00 92.50 117 GLU A C 1
ATOM 932 O O . GLU A 1 117 ? -9.462 16.918 7.759 1.00 92.50 117 GLU A O 1
ATOM 937 N N . LEU A 1 118 ? -8.810 15.501 6.141 1.00 90.44 118 LEU A N 1
ATOM 938 C CA . LEU A 1 118 ? -7.610 15.005 6.824 1.00 90.44 118 LEU A CA 1
ATOM 939 C C . LEU A 1 118 ? -6.451 16.009 6.826 1.00 90.44 118 LEU A C 1
ATOM 941 O O . LEU A 1 118 ? -5.547 15.920 7.660 1.00 90.44 118 LEU A O 1
ATOM 945 N N . GLY A 1 119 ? -6.463 16.969 5.902 1.00 89.62 119 GLY A N 1
ATOM 946 C CA . GLY A 1 119 ? -5.417 17.971 5.768 1.00 89.62 119 GLY A CA 1
ATOM 947 C C . GLY A 1 119 ? -4.093 17.409 5.238 1.00 89.62 119 GLY A C 1
ATOM 948 O O . GLY A 1 119 ? -4.020 16.390 4.555 1.00 89.62 119 GLY A O 1
ATOM 949 N N . TRP A 1 120 ? -3.004 18.130 5.490 1.00 87.19 120 TRP A N 1
ATOM 950 C CA . TRP A 1 120 ? -1.688 17.795 4.940 1.00 87.19 120 TRP A CA 1
ATOM 951 C C . TRP A 1 120 ? -1.019 16.672 5.750 1.00 87.19 120 TRP A C 1
ATOM 953 O O . TRP A 1 120 ? -0.676 16.884 6.911 1.00 87.19 120 TRP A O 1
ATOM 963 N N . SER A 1 121 ? -0.822 15.499 5.137 1.00 88.56 121 SER A N 1
ATOM 964 C CA . SER A 1 121 ? -0.161 14.333 5.741 1.00 88.56 121 SER A CA 1
ATOM 965 C C . SER A 1 121 ? 0.461 13.421 4.677 1.00 88.56 121 SER A C 1
ATOM 967 O O . SER A 1 121 ? 0.156 13.528 3.485 1.00 88.56 121 SER A O 1
ATOM 969 N N . VAL A 1 122 ? 1.311 12.478 5.095 1.00 90.62 122 VAL A N 1
ATOM 970 C CA . VAL A 1 122 ? 1.863 11.449 4.196 1.00 90.62 122 VAL A CA 1
ATOM 971 C C . VAL A 1 122 ? 0.774 10.642 3.481 1.00 90.62 122 VAL A C 1
ATOM 973 O O . VAL A 1 122 ? 0.903 10.363 2.288 1.00 90.62 122 VAL A O 1
ATOM 976 N N . HIS A 1 123 ? -0.332 10.330 4.163 1.00 91.81 123 HIS A N 1
ATOM 977 C CA . HIS A 1 123 ? -1.456 9.593 3.587 1.00 91.81 123 HIS A CA 1
ATOM 978 C C . HIS A 1 123 ? -2.185 10.403 2.513 1.00 91.81 123 HIS A C 1
ATOM 980 O O . HIS A 1 123 ? -2.448 9.871 1.435 1.00 91.81 123 HIS A O 1
ATOM 986 N N . THR A 1 124 ? -2.452 11.695 2.744 1.00 92.44 124 THR A N 1
ATOM 987 C CA . THR A 1 124 ? -3.144 12.532 1.750 1.00 92.44 124 THR A CA 1
ATOM 988 C C . THR A 1 124 ? -2.325 12.748 0.489 1.00 92.44 124 THR A C 1
ATOM 990 O O . THR A 1 124 ? -2.879 12.706 -0.611 1.00 92.44 124 THR A O 1
ATOM 993 N N . HIS A 1 125 ? -1.002 12.862 0.599 1.00 92.00 125 HIS A N 1
ATOM 994 C CA . HIS A 1 125 ? -0.139 12.913 -0.586 1.00 92.00 125 HIS A CA 1
ATOM 995 C C . HIS A 1 125 ? -0.025 11.575 -1.295 1.00 92.00 125 HIS A C 1
ATOM 997 O O . HIS A 1 125 ? -0.138 11.527 -2.519 1.00 92.00 125 HIS A O 1
ATOM 1003 N N . THR A 1 126 ? 0.136 10.485 -0.543 1.00 94.12 126 THR A N 1
A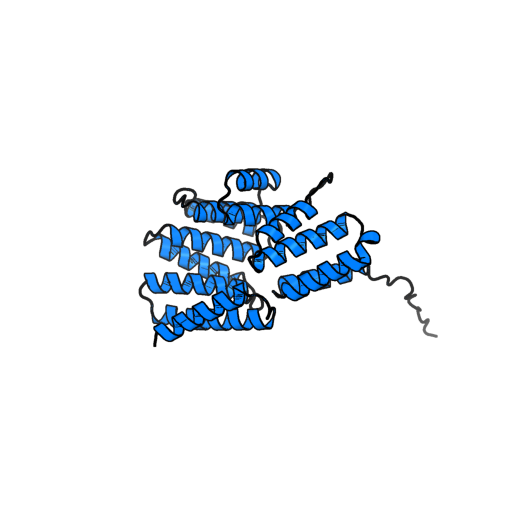TOM 1004 C CA . THR A 1 126 ? 0.179 9.139 -1.128 1.00 94.12 126 THR A CA 1
ATOM 1005 C C . THR A 1 126 ? -1.105 8.862 -1.913 1.00 94.12 126 THR A C 1
ATOM 1007 O O . THR A 1 126 ? -1.036 8.458 -3.072 1.00 94.12 126 THR A O 1
ATOM 1010 N N . ALA A 1 127 ? -2.269 9.175 -1.342 1.00 95.62 127 ALA A N 1
ATOM 1011 C CA . ALA A 1 127 ? -3.565 9.004 -1.989 1.00 95.62 127 ALA A CA 1
ATOM 1012 C C . ALA A 1 127 ? -3.714 9.846 -3.264 1.00 95.62 127 ALA A C 1
ATOM 1014 O O . ALA A 1 127 ? -4.161 9.336 -4.286 1.00 95.62 127 ALA A O 1
ATOM 1015 N N . ARG A 1 128 ? -3.286 11.114 -3.264 1.00 94.06 128 ARG A N 1
ATOM 1016 C CA . ARG A 1 128 ? -3.347 11.958 -4.472 1.00 94.06 128 ARG A CA 1
ATOM 1017 C C . ARG A 1 128 ? -2.457 11.431 -5.601 1.00 94.06 128 ARG A C 1
ATOM 1019 O O . ARG A 1 128 ? -2.862 11.464 -6.762 1.00 94.06 128 ARG A O 1
ATOM 1026 N N . ILE A 1 129 ? -1.281 10.895 -5.272 1.00 94.69 129 ILE A N 1
ATOM 1027 C CA . ILE A 1 129 ? -0.385 10.266 -6.254 1.00 94.69 129 ILE A CA 1
ATOM 1028 C C . ILE A 1 129 ? -0.992 8.966 -6.783 1.00 94.69 129 ILE A C 1
ATOM 1030 O O . ILE A 1 129 ? -0.959 8.725 -7.992 1.00 94.69 129 ILE A O 1
ATOM 1034 N N . ILE A 1 130 ? -1.580 8.145 -5.906 1.00 95.56 130 ILE A N 1
ATOM 1035 C CA . ILE A 1 130 ? -2.315 6.942 -6.308 1.00 95.56 130 ILE A CA 1
ATOM 1036 C C . ILE A 1 130 ? -3.443 7.328 -7.264 1.00 95.56 130 ILE A C 1
ATOM 1038 O O . ILE A 1 130 ? -3.463 6.816 -8.375 1.00 95.56 130 ILE A O 1
ATOM 1042 N N . LEU A 1 131 ? -4.296 8.288 -6.905 1.00 95.75 131 LEU A N 1
ATOM 1043 C CA . LEU A 1 131 ? -5.390 8.751 -7.757 1.00 95.75 131 LEU A CA 1
ATOM 1044 C C . LEU A 1 131 ? -4.885 9.236 -9.122 1.00 95.75 131 LEU A C 1
ATOM 1046 O O . LEU A 1 131 ? -5.444 8.859 -10.150 1.00 95.75 131 LEU A O 1
ATOM 1050 N N . ALA A 1 132 ? -3.820 10.043 -9.162 1.00 94.12 132 ALA A N 1
ATOM 1051 C CA . ALA A 1 132 ? -3.230 10.504 -10.420 1.00 94.12 132 ALA A CA 1
ATOM 1052 C C . ALA A 1 132 ? -2.726 9.335 -11.285 1.00 94.12 132 ALA A C 1
ATOM 1054 O O . ALA A 1 132 ? -2.879 9.356 -12.505 1.00 94.12 132 ALA A O 1
ATOM 1055 N N . THR A 1 133 ? -2.177 8.301 -10.644 1.00 94.31 133 THR A N 1
ATOM 1056 C CA . THR A 1 133 ? -1.737 7.062 -11.295 1.00 94.31 133 THR A CA 1
ATOM 1057 C C . THR A 1 133 ? -2.930 6.284 -11.866 1.00 94.31 133 THR A C 1
ATOM 1059 O O . THR A 1 133 ? -2.946 5.978 -13.056 1.00 94.31 133 THR A O 1
ATOM 1062 N N . GLU A 1 134 ? -3.965 6.027 -11.058 1.00 94.12 134 GLU A N 1
ATOM 1063 C CA . GLU A 1 134 ? -5.142 5.242 -11.469 1.00 94.12 134 GLU A CA 1
ATOM 1064 C C . GLU A 1 134 ? -5.998 5.965 -12.528 1.00 94.12 134 GLU A C 1
ATOM 1066 O O . GLU A 1 134 ? -6.582 5.331 -13.404 1.00 94.12 134 GLU A O 1
ATOM 1071 N N . THR A 1 135 ? -6.043 7.302 -12.500 1.00 92.94 135 THR A N 1
ATOM 1072 C CA . THR A 1 135 ? -6.787 8.122 -13.479 1.00 92.94 135 THR A CA 1
ATOM 1073 C C . THR A 1 135 ? -5.978 8.474 -14.730 1.00 92.94 135 THR A C 1
ATOM 1075 O O . THR A 1 135 ? -6.512 9.095 -15.650 1.00 92.94 135 THR A O 1
ATOM 1078 N N . GLY A 1 136 ? -4.697 8.091 -14.795 1.00 89.19 136 GLY A N 1
ATOM 1079 C CA . GLY A 1 136 ? -3.819 8.405 -15.924 1.00 89.19 136 GLY A CA 1
ATOM 1080 C C . GLY A 1 136 ? -3.504 9.898 -16.072 1.00 89.19 136 GLY A C 1
ATOM 1081 O O . GLY A 1 136 ? -3.175 10.353 -17.168 1.00 89.19 136 GLY A O 1
ATOM 1082 N N . ASN A 1 137 ? -3.601 10.678 -14.992 1.00 88.44 137 ASN A N 1
ATOM 1083 C CA . ASN A 1 137 ? -3.277 12.102 -14.994 1.00 88.44 137 ASN A CA 1
ATOM 1084 C C . ASN A 1 137 ? -1.755 12.317 -14.909 1.00 88.44 137 ASN A C 1
ATOM 1086 O O . ASN A 1 137 ? -1.209 12.679 -13.865 1.00 88.44 137 ASN A O 1
ATOM 1090 N N . ALA A 1 138 ? -1.068 12.079 -16.029 1.00 79.44 138 ALA A N 1
ATOM 1091 C CA . ALA A 1 138 ? 0.390 12.140 -16.142 1.00 79.44 138 ALA A CA 1
ATOM 1092 C C . ALA A 1 138 ? 0.990 13.506 -15.750 1.00 79.44 138 ALA A C 1
ATOM 1094 O O . ALA A 1 138 ? 2.115 13.562 -15.250 1.00 79.44 138 ALA A O 1
ATOM 1095 N N . ASP A 1 139 ? 0.231 14.591 -15.917 1.00 80.44 139 ASP A N 1
ATOM 1096 C CA . ASP A 1 139 ? 0.680 15.968 -15.680 1.00 80.44 139 ASP A CA 1
ATOM 1097 C C . ASP A 1 139 ? 0.409 16.468 -14.254 1.00 80.44 139 ASP A C 1
ATOM 1099 O O . ASP A 1 139 ? 0.757 17.603 -13.921 1.00 80.44 139 ASP A O 1
ATOM 1103 N N . ALA A 1 140 ? -0.184 15.636 -13.390 1.00 80.81 140 ALA A N 1
ATOM 1104 C CA . ALA A 1 140 ? -0.533 16.019 -12.021 1.00 80.81 140 ALA A CA 1
ATOM 1105 C C . ALA A 1 140 ? 0.679 16.486 -11.198 1.00 80.81 140 ALA A C 1
ATOM 1107 O O . ALA A 1 140 ? 0.538 17.317 -10.302 1.00 80.81 140 ALA A O 1
ATOM 1108 N N . TYR A 1 141 ? 1.869 15.966 -11.511 1.00 82.25 141 TYR A N 1
ATOM 1109 C CA . TYR A 1 141 ? 3.072 16.178 -10.722 1.00 82.25 141 TYR A CA 1
ATOM 1110 C C . TYR A 1 141 ? 4.318 16.385 -11.583 1.00 82.25 141 TYR A C 1
ATOM 1112 O O . TYR A 1 141 ? 4.524 15.732 -12.607 1.00 82.25 141 TYR A O 1
ATOM 1120 N N . THR A 1 142 ? 5.196 17.268 -11.107 1.00 81.56 142 THR A N 1
ATOM 1121 C CA . THR A 1 142 ? 6.568 17.422 -11.604 1.00 81.56 142 THR A CA 1
ATOM 1122 C C . THR A 1 142 ? 7.557 16.775 -10.633 1.00 81.56 142 THR A C 1
ATOM 1124 O O . THR A 1 142 ? 7.277 16.638 -9.439 1.00 81.56 142 THR A O 1
AT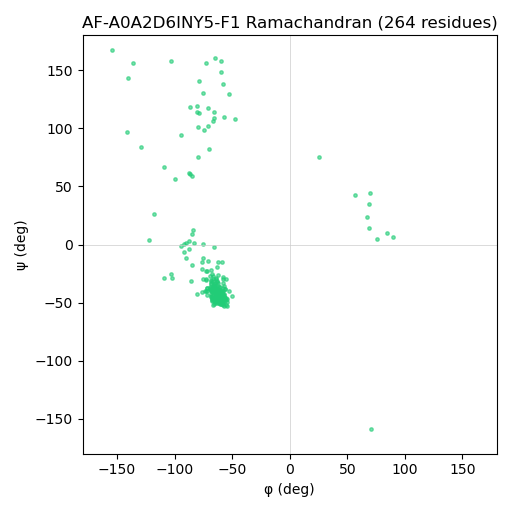OM 1127 N N . SER A 1 143 ? 8.751 16.426 -11.119 1.00 75.19 143 SER A N 1
ATOM 1128 C CA . SER A 1 143 ? 9.811 15.831 -10.288 1.00 75.19 143 SER A CA 1
ATOM 1129 C C . SER A 1 143 ? 10.258 16.743 -9.152 1.00 75.19 143 SER A C 1
ATOM 1131 O O . SER A 1 143 ? 10.404 16.288 -8.018 1.00 75.19 143 SER A O 1
ATOM 1133 N N . SER A 1 144 ? 10.400 18.041 -9.421 1.00 77.06 144 SER A N 1
ATOM 1134 C CA . SER A 1 144 ? 10.725 19.037 -8.400 1.00 77.06 144 SER A CA 1
ATOM 1135 C C . SER A 1 144 ? 9.591 19.236 -7.393 1.00 77.06 144 SER A C 1
ATOM 1137 O O . SER A 1 144 ? 9.868 19.339 -6.199 1.00 77.06 144 SER A O 1
ATOM 1139 N N . GLY A 1 145 ? 8.331 19.244 -7.847 1.00 79.44 145 GLY A N 1
ATOM 1140 C CA . GLY A 1 145 ? 7.159 19.335 -6.972 1.00 79.44 145 GLY A CA 1
ATOM 1141 C C . GLY A 1 145 ? 7.101 18.175 -5.979 1.00 79.44 145 GLY A C 1
ATOM 1142 O O . GLY A 1 145 ? 7.071 18.403 -4.771 1.00 79.44 145 GLY A O 1
ATOM 1143 N N . MET A 1 146 ? 7.221 16.939 -6.475 1.00 82.12 146 MET A N 1
ATOM 1144 C CA . MET A 1 146 ? 7.246 15.740 -5.627 1.00 82.12 146 MET A CA 1
ATOM 1145 C C . MET A 1 146 ? 8.423 15.729 -4.649 1.00 82.12 146 MET A C 1
ATOM 1147 O O . MET A 1 146 ? 8.257 15.368 -3.487 1.00 82.12 146 MET A O 1
ATOM 1151 N N . GLN A 1 147 ? 9.618 16.147 -5.079 1.00 79.94 147 GLN A N 1
ATOM 1152 C CA . GLN A 1 147 ? 10.781 16.192 -4.190 1.00 79.94 147 GLN A CA 1
ATOM 1153 C C . GLN A 1 147 ? 10.596 17.205 -3.049 1.00 79.94 147 GLN A C 1
ATOM 1155 O O . GLN A 1 147 ? 10.993 16.929 -1.914 1.00 79.94 147 GLN A O 1
ATOM 1160 N N . MET A 1 148 ? 10.006 18.370 -3.332 1.00 78.75 148 MET A N 1
ATOM 1161 C CA . MET A 1 148 ? 9.715 19.380 -2.312 1.00 78.75 148 MET A CA 1
ATOM 1162 C C . MET A 1 148 ? 8.683 18.879 -1.301 1.00 78.75 148 MET A C 1
ATOM 1164 O O . MET A 1 148 ? 8.898 19.034 -0.099 1.00 78.75 148 MET A O 1
ATOM 1168 N N . GLU A 1 149 ? 7.606 18.248 -1.772 1.00 81.00 149 GLU A N 1
ATOM 1169 C CA . GLU A 1 149 ? 6.573 17.663 -0.909 1.00 81.00 149 GLU A CA 1
ATOM 1170 C C . GLU A 1 149 ? 7.140 16.544 -0.034 1.00 81.00 149 GLU A C 1
ATOM 1172 O O . GLU A 1 149 ? 6.988 16.584 1.187 1.00 81.00 149 GLU A O 1
ATOM 1177 N N . PHE A 1 150 ? 7.883 15.609 -0.633 1.00 83.19 150 PHE A N 1
ATOM 1178 C CA . PHE A 1 150 ? 8.535 14.523 0.095 1.00 83.19 150 PHE A CA 1
ATOM 1179 C C . PHE A 1 150 ? 9.505 15.044 1.158 1.00 83.19 150 PHE A C 1
ATOM 1181 O O . PHE A 1 150 ? 9.465 14.598 2.302 1.00 83.19 150 PHE A O 1
ATOM 1188 N N . THR A 1 151 ? 10.359 16.012 0.804 1.00 80.31 151 THR A N 1
ATOM 1189 C CA . THR A 1 151 ? 11.300 16.607 1.764 1.00 80.31 151 THR A CA 1
ATOM 1190 C C . THR A 1 151 ? 10.535 17.252 2.911 1.00 80.31 151 THR A C 1
ATOM 1192 O O . THR A 1 151 ? 10.878 17.023 4.064 1.00 80.31 151 THR A O 1
ATOM 1195 N N . GLY A 1 152 ? 9.463 17.991 2.608 1.00 79.56 152 GLY A N 1
ATOM 1196 C CA . GLY A 1 152 ? 8.595 18.580 3.620 1.00 79.56 152 GLY A CA 1
ATOM 1197 C C . GLY A 1 152 ? 8.057 17.545 4.609 1.00 79.56 152 GLY A C 1
ATOM 1198 O O . GLY A 1 152 ? 8.150 17.768 5.811 1.00 79.56 152 GLY A O 1
ATOM 1199 N N . LEU A 1 153 ? 7.550 16.408 4.130 1.00 81.81 153 LEU A N 1
ATOM 1200 C CA . LEU A 1 153 ? 7.023 15.333 4.983 1.00 81.81 153 LEU A CA 1
ATOM 1201 C C . LEU A 1 153 ? 8.129 14.664 5.808 1.00 81.81 153 LEU A C 1
ATOM 1203 O O . LEU A 1 153 ? 8.016 14.541 7.025 1.00 81.81 153 LEU A O 1
ATOM 1207 N N . ALA A 1 154 ? 9.243 14.313 5.165 1.00 75.75 154 ALA A N 1
ATOM 1208 C CA . ALA A 1 154 ? 10.346 13.606 5.808 1.00 75.75 154 ALA A CA 1
ATOM 1209 C C . ALA A 1 154 ? 11.102 14.459 6.844 1.00 75.75 154 ALA A C 1
ATOM 1211 O O . ALA A 1 154 ? 11.647 13.911 7.802 1.00 75.75 154 ALA A O 1
ATOM 1212 N N . THR A 1 155 ? 11.171 15.787 6.670 1.00 74.25 155 THR A N 1
ATOM 1213 C CA . THR A 1 155 ? 11.950 16.669 7.560 1.00 74.25 155 THR A CA 1
ATOM 1214 C C . THR A 1 155 ? 11.117 17.439 8.571 1.00 74.25 155 THR A C 1
ATOM 1216 O O . THR A 1 155 ? 11.642 17.781 9.630 1.00 74.25 155 THR A O 1
ATOM 1219 N N . ASN A 1 156 ? 9.851 17.749 8.272 1.00 61.16 156 ASN A N 1
ATOM 1220 C CA . ASN A 1 156 ? 9.054 18.629 9.135 1.00 61.16 156 ASN A CA 1
ATOM 1221 C C . ASN A 1 156 ? 8.325 17.892 10.266 1.00 61.16 156 ASN A C 1
ATOM 1223 O O . ASN A 1 156 ? 7.639 18.539 11.053 1.00 61.16 156 ASN A O 1
ATOM 1227 N N . GLY A 1 157 ? 8.527 16.577 10.402 1.00 53.16 157 GLY A N 1
ATOM 1228 C CA . GLY A 1 157 ? 8.142 15.835 11.601 1.00 53.16 157 GLY A CA 1
ATOM 1229 C C . GLY A 1 157 ? 6.634 15.694 11.784 1.00 53.16 157 GLY A C 1
ATOM 1230 O O . GLY A 1 157 ? 6.154 15.852 12.904 1.00 53.16 157 GLY A O 1
ATOM 1231 N N . ASP A 1 158 ? 5.894 15.363 10.721 1.00 65.56 158 ASP A N 1
ATOM 1232 C CA . ASP A 1 158 ? 4.460 15.035 10.822 1.00 65.56 158 ASP A CA 1
ATOM 1233 C C . ASP A 1 158 ? 4.182 13.739 11.617 1.00 65.56 158 ASP A C 1
ATOM 1235 O O . ASP A 1 158 ? 3.030 13.393 11.858 1.00 65.56 158 ASP A O 1
ATOM 1239 N N . GLY A 1 159 ? 5.234 13.048 12.069 1.00 69.81 159 GLY A N 1
ATOM 1240 C CA . GLY A 1 159 ? 5.145 11.790 12.800 1.00 69.81 159 GLY A CA 1
ATOM 1241 C C . GLY A 1 159 ? 5.151 10.556 11.899 1.00 69.81 159 GLY A C 1
ATOM 1242 O O . GLY A 1 159 ? 5.007 9.460 12.435 1.00 69.81 159 GLY A O 1
ATOM 1243 N N . SER A 1 160 ? 5.360 10.720 10.584 1.00 82.75 160 SER A N 1
ATOM 1244 C CA . SER A 1 160 ? 5.417 9.614 9.626 1.00 82.75 160 SER A CA 1
ATOM 1245 C C . SER A 1 160 ? 6.416 8.541 10.042 1.00 82.75 160 SER A C 1
ATOM 1247 O O . SER A 1 160 ? 7.594 8.792 10.317 1.00 82.75 160 SER A O 1
ATOM 1249 N N . THR A 1 161 ? 5.936 7.312 10.027 1.00 85.69 161 THR A N 1
ATOM 1250 C CA . THR A 1 161 ? 6.712 6.093 10.177 1.00 85.69 161 THR A CA 1
ATOM 1251 C C . THR A 1 161 ? 7.538 5.814 8.916 1.00 85.69 161 THR A C 1
ATOM 1253 O O . THR A 1 161 ? 7.178 6.239 7.810 1.00 85.69 161 THR A O 1
ATOM 1256 N N . PRO A 1 162 ? 8.639 5.048 9.034 1.00 87.19 162 PRO A N 1
ATOM 1257 C CA . PRO A 1 162 ? 9.383 4.572 7.871 1.00 87.19 162 PRO A CA 1
ATOM 1258 C C . PRO A 1 162 ? 8.492 3.861 6.845 1.00 87.19 162 PRO A C 1
ATOM 1260 O O . PRO A 1 162 ? 8.622 4.115 5.652 1.00 87.19 162 PRO A O 1
ATOM 1263 N N . GLN A 1 163 ? 7.533 3.050 7.297 1.00 86.62 163 GLN A N 1
ATOM 1264 C CA . GLN A 1 163 ? 6.607 2.322 6.428 1.00 86.62 163 GLN A CA 1
ATOM 1265 C C . GLN A 1 163 ? 5.731 3.254 5.571 1.00 86.62 163 GLN A C 1
ATOM 1267 O O . GLN A 1 163 ? 5.537 3.002 4.376 1.00 86.62 163 GLN A O 1
ATOM 1272 N N . GLU A 1 164 ? 5.216 4.343 6.147 1.00 88.88 164 GLU A N 1
ATOM 1273 C CA . GLU A 1 164 ? 4.411 5.331 5.415 1.00 88.88 164 GLU A CA 1
ATOM 1274 C C . GLU A 1 164 ? 5.255 6.072 4.372 1.00 88.88 164 GLU A C 1
ATOM 1276 O O . GLU A 1 164 ? 4.848 6.195 3.215 1.00 88.88 164 GLU A O 1
ATOM 1281 N N . LEU A 1 165 ? 6.476 6.484 4.732 1.00 91.00 165 LEU A N 1
ATOM 1282 C CA . LEU A 1 165 ? 7.412 7.108 3.790 1.00 91.00 165 LEU A CA 1
ATOM 1283 C C . LEU A 1 165 ? 7.824 6.145 2.667 1.00 91.00 165 LEU A C 1
ATOM 1285 O O . LEU A 1 165 ? 7.926 6.554 1.507 1.00 91.00 165 LEU A O 1
ATOM 1289 N N . GLY A 1 166 ? 8.015 4.861 2.983 1.00 93.06 166 GLY A N 1
ATOM 1290 C CA . GLY A 1 166 ? 8.274 3.808 2.002 1.00 93.06 166 GLY A CA 1
ATOM 1291 C C . GLY A 1 166 ? 7.119 3.633 1.017 1.00 93.06 166 GLY A C 1
ATOM 1292 O O . GLY A 1 166 ? 7.354 3.556 -0.193 1.00 93.06 166 GLY A O 1
ATOM 1293 N N . SER A 1 167 ? 5.879 3.676 1.513 1.00 92.50 167 SER A N 1
ATOM 1294 C CA . SER A 1 167 ? 4.650 3.584 0.709 1.00 92.50 167 SER A CA 1
ATOM 1295 C C . SER A 1 167 ? 4.451 4.802 -0.201 1.00 92.50 167 SER A C 1
ATOM 1297 O O . SER A 1 167 ? 4.064 4.654 -1.367 1.00 92.50 167 SER A O 1
ATOM 1299 N N . LEU A 1 168 ? 4.783 6.002 0.287 1.00 93.81 168 LEU A N 1
ATOM 1300 C CA . LEU A 1 168 ? 4.819 7.221 -0.521 1.00 93.81 168 LEU A CA 1
ATOM 1301 C C . LEU A 1 168 ? 5.849 7.098 -1.652 1.00 93.81 168 LEU A C 1
ATOM 1303 O O . LEU A 1 168 ? 5.513 7.309 -2.817 1.00 93.81 168 LEU A O 1
ATOM 1307 N N . CYS A 1 169 ? 7.084 6.695 -1.334 1.00 95.25 169 CYS A N 1
ATOM 1308 C CA . CYS A 1 169 ? 8.144 6.505 -2.330 1.00 95.25 169 CYS A CA 1
ATOM 1309 C C . CYS A 1 169 ? 7.759 5.465 -3.390 1.00 95.25 169 CYS A C 1
ATOM 1311 O O . CYS A 1 169 ? 8.003 5.673 -4.578 1.00 95.25 169 CYS A O 1
ATOM 1313 N N . TYR A 1 170 ? 7.129 4.361 -2.978 1.00 96.25 170 TYR A N 1
ATOM 1314 C CA . TYR A 1 170 ? 6.606 3.353 -3.897 1.00 96.25 170 TYR A CA 1
ATOM 1315 C C . TYR A 1 170 ? 5.545 3.943 -4.837 1.00 96.25 170 TYR A C 1
ATOM 1317 O O . TYR A 1 170 ? 5.608 3.734 -6.048 1.00 96.25 170 TYR A O 1
ATOM 1325 N N . SER A 1 171 ? 4.604 4.723 -4.301 1.00 95.38 171 SER A N 1
ATOM 1326 C CA . SER A 1 171 ? 3.537 5.348 -5.093 1.00 95.38 171 SER A CA 1
ATOM 1327 C C . SER A 1 171 ? 4.095 6.351 -6.107 1.00 95.38 171 SER A C 1
ATOM 1329 O O . SER A 1 171 ? 3.667 6.356 -7.260 1.00 95.38 171 SER A O 1
ATOM 1331 N N . VAL A 1 172 ? 5.110 7.133 -5.721 1.00 94.88 172 VAL A N 1
ATOM 1332 C CA . VAL A 1 172 ? 5.854 8.019 -6.632 1.00 94.88 172 VAL A CA 1
ATOM 1333 C C . VAL A 1 172 ? 6.551 7.219 -7.735 1.00 94.88 172 VAL A C 1
ATOM 1335 O O . VAL A 1 172 ? 6.460 7.574 -8.910 1.00 94.88 172 VAL A O 1
ATOM 1338 N N . ALA A 1 173 ? 7.236 6.131 -7.377 1.00 95.38 173 ALA A N 1
ATOM 1339 C CA . ALA A 1 173 ? 7.919 5.284 -8.347 1.00 95.38 173 ALA A CA 1
ATOM 1340 C C . ALA A 1 173 ? 6.939 4.711 -9.380 1.00 95.38 173 ALA A C 1
ATOM 1342 O O . ALA A 1 173 ? 7.198 4.769 -10.581 1.00 95.38 173 ALA A O 1
ATOM 1343 N N . ARG A 1 174 ? 5.787 4.220 -8.913 1.00 95.50 174 ARG A N 1
ATOM 1344 C CA . ARG A 1 174 ? 4.716 3.688 -9.761 1.00 95.50 174 ARG A CA 1
ATOM 1345 C C . ARG A 1 174 ? 4.130 4.756 -10.689 1.00 95.50 174 ARG A C 1
ATOM 1347 O O . ARG A 1 174 ? 3.926 4.477 -11.865 1.00 95.50 174 ARG A O 1
ATOM 1354 N N . PHE A 1 175 ? 3.918 5.974 -10.190 1.00 94.62 175 PHE A N 1
ATOM 1355 C CA . PHE A 1 175 ? 3.441 7.097 -11.001 1.00 94.62 175 PHE A CA 1
ATOM 1356 C C . PHE A 1 175 ? 4.382 7.392 -12.180 1.00 94.62 175 PHE A C 1
ATOM 1358 O O . PHE A 1 175 ? 3.938 7.447 -13.325 1.00 94.62 175 PHE A O 1
ATOM 1365 N N . TYR A 1 176 ? 5.689 7.527 -11.923 1.00 93.31 176 TYR A N 1
ATOM 1366 C CA . TYR A 1 176 ? 6.669 7.766 -12.991 1.00 93.31 176 TYR A CA 1
ATOM 1367 C C . TYR A 1 176 ? 6.813 6.584 -13.943 1.00 93.31 176 TYR A C 1
ATOM 1369 O O . TYR A 1 176 ? 6.958 6.786 -15.145 1.00 93.31 176 TYR A O 1
ATOM 1377 N N . HIS A 1 177 ? 6.735 5.356 -13.430 1.00 93.62 177 HIS A N 1
ATOM 1378 C CA . HIS A 1 177 ? 6.748 4.167 -14.276 1.00 93.62 177 HIS A CA 1
ATOM 1379 C C . HIS A 1 177 ? 5.569 4.172 -15.260 1.00 93.62 177 HIS A C 1
ATOM 1381 O O . HIS A 1 177 ? 5.764 3.969 -16.455 1.00 93.62 177 HIS A O 1
ATOM 1387 N N . GLN A 1 178 ? 4.363 4.506 -14.793 1.00 91.06 178 GLN A N 1
ATOM 1388 C CA . GLN A 1 178 ? 3.159 4.513 -15.627 1.00 91.06 178 GLN A CA 1
ATOM 1389 C C . GLN A 1 178 ? 3.095 5.672 -16.635 1.00 91.06 178 GLN A C 1
ATOM 1391 O O . GLN A 1 178 ? 2.424 5.546 -17.659 1.00 91.06 178 GLN A O 1
ATOM 1396 N N . ARG A 1 179 ? 3.804 6.783 -16.392 1.00 87.81 179 ARG A N 1
ATOM 1397 C CA . ARG A 1 179 ? 3.917 7.889 -17.362 1.00 87.81 179 ARG A CA 1
ATOM 1398 C C . ARG A 1 179 ? 4.603 7.472 -18.666 1.00 87.81 179 ARG A C 1
ATOM 1400 O O . ARG A 1 179 ? 4.313 8.057 -19.704 1.00 87.81 179 ARG A O 1
ATOM 1407 N N . GLY A 1 180 ? 5.459 6.448 -18.629 1.00 77.12 180 GLY A N 1
ATOM 1408 C CA . GLY A 1 180 ? 5.988 5.787 -19.827 1.00 77.12 180 GLY A CA 1
ATOM 1409 C C . GLY A 1 180 ? 7.081 6.546 -20.590 1.00 77.12 180 GLY A C 1
ATOM 1410 O O . GLY A 1 180 ? 7.522 6.070 -21.637 1.00 77.12 180 GLY A O 1
ATOM 1411 N N . ASP A 1 181 ? 7.556 7.688 -20.085 1.00 79.00 181 ASP A N 1
ATOM 1412 C CA . ASP A 1 181 ? 8.708 8.395 -20.653 1.00 79.00 181 ASP A CA 1
ATOM 1413 C C . ASP A 1 181 ? 10.032 7.732 -20.225 1.00 79.00 181 ASP A C 1
ATOM 1415 O O . ASP A 1 181 ? 10.225 7.337 -19.074 1.00 79.00 181 ASP A O 1
ATOM 1419 N N . SER A 1 182 ? 11.012 7.648 -21.130 1.00 73.75 182 SER A N 1
ATOM 1420 C CA . SER A 1 182 ? 12.296 6.971 -20.850 1.00 73.75 182 SER A CA 1
ATOM 1421 C C . SER A 1 182 ? 13.130 7.646 -19.748 1.00 73.75 182 SER A C 1
ATOM 1423 O O . SER A 1 182 ? 13.881 6.980 -19.024 1.00 73.75 182 SER A O 1
ATOM 1425 N N . SER A 1 183 ? 12.993 8.966 -19.578 1.00 80.06 183 SER A N 1
ATOM 1426 C CA . SER A 1 183 ? 13.558 9.698 -18.437 1.00 80.06 183 SER A CA 1
ATOM 1427 C C . SER A 1 183 ? 12.869 9.336 -17.123 1.00 80.06 183 SER A C 1
ATOM 1429 O O . SER A 1 183 ? 13.526 9.271 -16.083 1.00 80.06 183 SER A O 1
ATOM 1431 N N . ASP A 1 184 ? 11.569 9.054 -17.175 1.00 87.56 184 ASP A N 1
ATOM 1432 C CA . ASP A 1 184 ? 10.748 8.770 -16.003 1.00 87.56 184 ASP A CA 1
ATOM 1433 C C . ASP A 1 184 ? 11.029 7.367 -15.462 1.00 87.56 184 ASP A C 1
ATOM 1435 O O . ASP A 1 184 ? 11.044 7.186 -14.248 1.00 87.56 184 ASP A O 1
ATOM 1439 N N . ALA A 1 185 ? 11.413 6.410 -16.314 1.00 88.25 185 ALA A N 1
ATOM 1440 C CA . ALA A 1 185 ? 11.873 5.091 -15.870 1.00 88.25 185 ALA A CA 1
ATOM 1441 C C . ALA A 1 185 ? 13.086 5.175 -14.915 1.00 88.25 185 ALA A C 1
ATOM 1443 O O . ALA A 1 185 ? 13.168 4.441 -13.929 1.00 88.25 185 ALA A O 1
ATOM 1444 N N . HIS A 1 186 ? 14.021 6.104 -15.151 1.00 90.38 186 HIS A N 1
ATOM 1445 C CA . HIS A 1 186 ? 15.176 6.314 -14.266 1.00 90.38 186 HIS A CA 1
ATOM 1446 C C . HIS A 1 186 ? 14.781 6.975 -12.942 1.00 90.38 186 HIS A C 1
ATOM 1448 O O . HIS A 1 186 ? 15.318 6.629 -11.887 1.00 90.38 186 HIS A O 1
ATOM 1454 N N . ILE A 1 187 ? 13.824 7.905 -12.985 1.00 92.38 187 ILE A N 1
ATOM 1455 C CA . ILE A 1 187 ? 13.260 8.539 -11.788 1.00 92.38 187 ILE A CA 1
ATOM 1456 C C . ILE A 1 187 ? 12.515 7.488 -10.954 1.00 92.38 187 ILE A C 1
ATOM 1458 O O . ILE A 1 187 ? 12.764 7.370 -9.753 1.00 92.38 187 ILE A O 1
ATOM 1462 N N . ALA A 1 188 ? 11.673 6.674 -11.594 1.00 94.62 188 ALA A N 1
ATOM 1463 C CA . ALA A 1 188 ? 10.956 5.563 -10.982 1.00 94.62 188 ALA A CA 1
ATOM 1464 C C . ALA A 1 188 ? 11.915 4.568 -10.319 1.00 94.62 188 ALA A C 1
ATOM 1466 O O . ALA A 1 188 ? 11.711 4.193 -9.164 1.00 94.62 188 ALA A O 1
ATOM 1467 N N . LEU A 1 189 ? 13.007 4.204 -11.001 1.00 95.38 189 LEU A N 1
ATOM 1468 C CA . LEU A 1 189 ? 14.043 3.331 -10.450 1.00 95.38 189 LEU A CA 1
ATOM 1469 C C . LEU A 1 189 ? 14.660 3.907 -9.167 1.00 95.38 189 LEU A C 1
ATOM 1471 O O . LEU A 1 189 ? 14.849 3.176 -8.192 1.00 95.38 189 LEU A O 1
ATOM 1475 N N . GLY A 1 190 ? 14.961 5.209 -9.147 1.00 94.44 190 GLY A N 1
ATOM 1476 C CA . GLY A 1 190 ? 15.485 5.894 -7.965 1.00 94.44 190 GLY A CA 1
ATOM 1477 C C . GLY A 1 190 ? 14.519 5.826 -6.781 1.00 94.44 1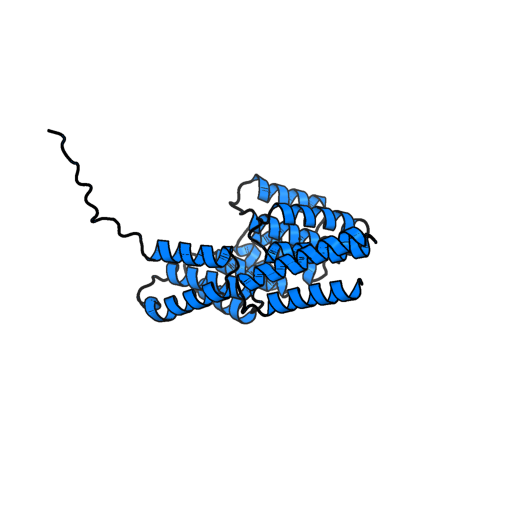90 GLY A C 1
ATOM 1478 O O . GLY A 1 190 ? 14.898 5.379 -5.698 1.00 94.44 190 GLY A O 1
ATOM 1479 N N . TRP A 1 191 ? 13.255 6.194 -6.999 1.00 95.50 191 TRP A N 1
ATOM 1480 C CA . TRP A 1 191 ? 12.224 6.168 -5.958 1.00 95.50 191 TRP A CA 1
ATOM 1481 C C . TRP A 1 191 ? 11.909 4.760 -5.449 1.00 95.50 191 TRP A C 1
ATOM 1483 O O . TRP A 1 191 ? 11.744 4.576 -4.244 1.00 95.50 191 TRP A O 1
ATOM 1493 N N . ALA A 1 192 ? 11.902 3.750 -6.322 1.00 97.06 192 ALA A N 1
ATOM 1494 C CA . ALA A 1 192 ? 11.704 2.360 -5.917 1.00 97.06 192 ALA A CA 1
ATOM 1495 C C . ALA A 1 192 ? 12.840 1.865 -5.001 1.00 97.06 192 ALA A C 1
ATOM 1497 O O . ALA A 1 192 ? 12.590 1.201 -3.997 1.00 97.06 192 ALA A O 1
ATOM 1498 N N . ASN A 1 193 ? 14.093 2.238 -5.280 1.00 95.88 193 ASN A N 1
ATOM 1499 C CA . ASN A 1 193 ? 15.215 1.894 -4.400 1.00 95.88 193 ASN A CA 1
ATOM 1500 C C . ASN A 1 193 ? 15.168 2.645 -3.060 1.00 95.88 193 ASN A C 1
ATOM 1502 O O . ASN A 1 193 ? 15.487 2.060 -2.027 1.00 95.88 193 ASN A O 1
ATOM 1506 N N . ILE A 1 194 ? 14.737 3.911 -3.057 1.00 94.25 194 ILE A N 1
ATOM 1507 C CA . ILE A 1 194 ? 14.508 4.663 -1.814 1.00 94.25 194 ILE A CA 1
ATOM 1508 C C . ILE A 1 194 ? 13.408 3.987 -0.984 1.00 94.25 194 ILE A C 1
ATOM 1510 O O . ILE A 1 194 ? 13.599 3.774 0.209 1.00 94.25 194 ILE A O 1
ATOM 1514 N N . SER A 1 195 ? 12.303 3.579 -1.617 1.00 95.44 195 SER A N 1
ATOM 1515 C CA . SER A 1 195 ? 11.209 2.846 -0.966 1.00 95.44 195 SER A CA 1
ATOM 1516 C C . SER A 1 195 ? 11.699 1.565 -0.277 1.00 95.44 195 SER A C 1
ATOM 1518 O O . SER A 1 195 ? 11.417 1.359 0.902 1.00 95.44 195 SER A O 1
ATOM 1520 N N . LEU A 1 196 ? 12.529 0.751 -0.947 1.00 95.38 196 LEU A N 1
ATOM 1521 C CA . LEU A 1 196 ? 13.148 -0.429 -0.322 1.00 95.38 196 LEU A CA 1
ATOM 1522 C C . LEU A 1 196 ? 13.989 -0.097 0.917 1.00 95.38 196 LEU A C 1
ATOM 1524 O O . LEU A 1 196 ? 14.073 -0.924 1.821 1.00 95.38 196 LEU A O 1
ATOM 1528 N N . GLY A 1 197 ? 14.631 1.074 0.949 1.00 92.75 197 GLY A N 1
ATOM 1529 C CA . GLY A 1 197 ? 15.424 1.527 2.092 1.00 92.75 197 GLY A CA 1
ATOM 1530 C C . GLY A 1 197 ? 14.586 1.921 3.311 1.00 92.75 197 GLY A C 1
ATOM 1531 O O . GLY A 1 197 ? 15.104 1.898 4.424 1.00 92.75 197 GLY A O 1
ATOM 1532 N N . TYR A 1 198 ? 13.311 2.261 3.108 1.00 92.19 198 TYR A N 1
ATOM 1533 C CA . TYR A 1 198 ? 12.372 2.598 4.178 1.00 92.19 198 TYR A CA 1
ATOM 1534 C C . TYR A 1 198 ? 11.675 1.377 4.781 1.00 92.19 198 TYR A C 1
ATOM 1536 O O . TYR A 1 198 ? 11.359 1.390 5.967 1.00 92.19 198 TYR A O 1
ATOM 1544 N N . HIS A 1 199 ? 11.451 0.330 3.987 1.00 90.12 199 HIS A N 1
ATOM 1545 C CA . HIS A 1 199 ? 10.812 -0.895 4.460 1.00 90.12 199 HIS A CA 1
ATOM 1546 C C . HIS A 1 199 ? 11.806 -1.794 5.198 1.00 90.12 199 HIS A C 1
ATOM 1548 O O . HIS A 1 199 ? 12.775 -2.287 4.605 1.00 90.12 199 HIS A O 1
ATOM 1554 N N . GLU A 1 200 ? 11.536 -2.056 6.479 1.00 84.56 200 GLU A N 1
ATOM 1555 C CA . GLU A 1 200 ? 12.357 -2.951 7.296 1.00 84.56 200 GLU A CA 1
ATOM 1556 C C . GLU A 1 200 ? 12.414 -4.372 6.711 1.00 84.56 200 GLU A C 1
ATOM 1558 O O . GLU A 1 200 ? 11.529 -4.812 5.974 1.00 84.56 200 GLU A O 1
ATOM 1563 N N . ASP A 1 201 ? 13.450 -5.138 7.064 1.00 82.19 201 ASP A N 1
ATOM 1564 C CA . ASP A 1 201 ? 13.627 -6.511 6.567 1.00 82.19 201 ASP A CA 1
ATOM 1565 C C . ASP A 1 201 ? 12.490 -7.464 6.984 1.00 82.19 201 ASP A C 1
ATOM 1567 O O . ASP A 1 201 ? 12.365 -8.542 6.410 1.00 82.19 201 ASP A O 1
ATOM 1571 N N . SER A 1 202 ? 11.659 -7.082 7.955 1.00 81.00 202 SER A N 1
ATOM 1572 C CA . SER A 1 202 ? 10.454 -7.793 8.402 1.00 81.00 202 SER A CA 1
ATOM 1573 C C . SER A 1 202 ? 9.202 -7.481 7.566 1.00 81.00 202 SER A C 1
ATOM 1575 O O . SER A 1 202 ? 8.249 -8.265 7.591 1.00 81.00 202 SER A O 1
ATOM 1577 N N . GLU A 1 203 ? 9.191 -6.388 6.793 1.00 86.62 203 GLU A N 1
ATOM 1578 C CA . GLU A 1 203 ? 8.060 -5.936 5.969 1.00 86.62 203 GLU A CA 1
ATOM 1579 C C . GLU A 1 203 ? 8.045 -6.629 4.597 1.00 86.62 203 GLU A C 1
ATOM 1581 O O . GLU A 1 203 ? 8.135 -6.009 3.531 1.00 86.62 203 GLU A O 1
ATOM 1586 N N . PHE A 1 204 ? 7.959 -7.960 4.607 1.00 93.81 204 PHE A N 1
ATOM 1587 C CA . PHE A 1 204 ? 8.185 -8.768 3.409 1.00 93.81 204 PHE A CA 1
ATOM 1588 C C . PHE A 1 204 ? 7.255 -8.415 2.238 1.00 93.81 204 PHE A C 1
ATOM 1590 O O . PHE A 1 204 ? 7.721 -8.359 1.105 1.00 93.81 204 PHE A O 1
ATOM 1597 N N . HIS A 1 205 ? 5.969 -8.142 2.487 1.00 93.25 205 HIS A N 1
ATOM 1598 C CA . HIS A 1 205 ? 4.993 -7.902 1.415 1.00 93.25 205 HIS A CA 1
ATOM 1599 C C . HIS A 1 205 ? 5.183 -6.524 0.758 1.00 93.25 205 HIS A C 1
ATOM 1601 O O . HIS A 1 205 ? 5.119 -6.417 -0.470 1.00 93.25 205 HIS A O 1
ATOM 1607 N N . SER A 1 206 ? 5.485 -5.483 1.545 1.00 93.19 206 SER A N 1
ATOM 1608 C CA . SER A 1 206 ? 5.832 -4.151 1.034 1.00 93.19 206 SER A CA 1
ATOM 1609 C C . SER A 1 206 ? 7.055 -4.248 0.128 1.00 93.19 206 SER A C 1
ATOM 1611 O O . SER A 1 206 ? 7.022 -3.839 -1.032 1.00 93.19 206 SER A O 1
ATOM 1613 N N . ARG A 1 207 ? 8.114 -4.916 0.604 1.00 95.44 207 ARG A N 1
ATOM 1614 C CA . ARG A 1 207 ? 9.340 -5.135 -0.176 1.00 95.44 207 ARG A CA 1
ATOM 1615 C C . ARG A 1 207 ? 9.089 -5.964 -1.429 1.00 95.44 207 ARG A C 1
ATOM 1617 O O . ARG A 1 207 ? 9.603 -5.619 -2.488 1.00 95.44 207 ARG A O 1
ATOM 1624 N N . ALA A 1 208 ? 8.290 -7.026 -1.335 1.00 96.44 208 ALA A N 1
ATOM 1625 C CA . ALA A 1 208 ? 7.922 -7.855 -2.479 1.00 96.44 208 ALA A CA 1
ATOM 1626 C C . ALA A 1 208 ? 7.202 -7.037 -3.561 1.00 96.44 208 ALA A C 1
ATOM 1628 O O . ALA A 1 208 ? 7.526 -7.155 -4.742 1.00 96.44 208 ALA A O 1
ATOM 1629 N N . THR A 1 209 ? 6.296 -6.147 -3.150 1.00 95.75 209 THR A N 1
ATOM 1630 C CA . THR A 1 209 ? 5.590 -5.221 -4.045 1.00 95.75 209 THR A CA 1
ATOM 1631 C C . THR A 1 209 ? 6.567 -4.285 -4.763 1.00 95.75 209 THR A C 1
ATOM 1633 O O . THR A 1 209 ? 6.508 -4.146 -5.985 1.00 95.75 209 THR A O 1
ATOM 1636 N N . VAL A 1 210 ? 7.530 -3.705 -4.040 1.00 97.81 210 VAL A N 1
ATOM 1637 C CA . VAL A 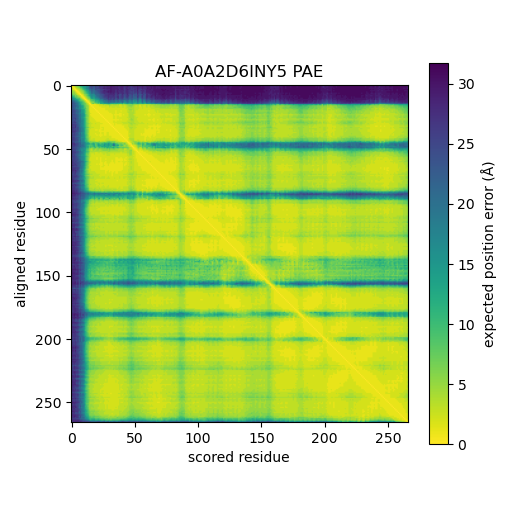1 210 ? 8.556 -2.839 -4.642 1.00 97.81 210 VAL A CA 1
ATOM 1638 C C . VAL A 1 210 ? 9.491 -3.625 -5.569 1.00 97.81 210 VAL A C 1
ATOM 1640 O O . VAL A 1 210 ? 9.821 -3.149 -6.655 1.00 97.81 210 VAL A O 1
ATOM 1643 N N . TYR A 1 211 ? 9.884 -4.851 -5.205 1.00 97.81 211 TYR A N 1
ATOM 1644 C CA . TYR A 1 211 ? 10.676 -5.711 -6.087 1.00 97.81 211 TYR A CA 1
ATOM 1645 C C . TYR A 1 211 ? 9.940 -6.014 -7.396 1.00 97.81 211 TYR A C 1
ATOM 1647 O O . TYR A 1 211 ? 10.561 -5.974 -8.452 1.00 97.81 211 TYR A O 1
ATOM 1655 N N . MET A 1 212 ? 8.625 -6.243 -7.370 1.00 97.44 212 MET A N 1
ATOM 1656 C CA . MET A 1 212 ? 7.846 -6.460 -8.598 1.00 97.44 212 MET A CA 1
ATOM 1657 C C . MET A 1 212 ? 7.823 -5.230 -9.519 1.00 97.44 212 MET A C 1
ATOM 1659 O O . MET A 1 212 ? 7.887 -5.376 -10.743 1.00 97.44 212 MET A O 1
ATOM 1663 N N . LEU A 1 213 ? 7.801 -4.019 -8.955 1.00 97.00 213 LEU A N 1
ATOM 1664 C CA . LEU A 1 213 ? 7.969 -2.790 -9.736 1.00 97.00 213 LEU A CA 1
ATOM 1665 C C . LEU A 1 213 ? 9.370 -2.723 -10.366 1.00 97.00 213 LEU A C 1
ATOM 1667 O O . LEU A 1 213 ? 9.506 -2.477 -11.563 1.00 97.00 213 LEU A O 1
ATOM 1671 N N . LEU A 1 214 ? 10.412 -3.021 -9.586 1.00 97.75 214 LEU A N 1
ATOM 1672 C CA . LEU A 1 214 ? 11.794 -3.056 -10.072 1.00 97.75 214 LEU A CA 1
ATOM 1673 C C . LEU A 1 214 ? 12.010 -4.099 -11.179 1.00 97.75 214 LEU A C 1
ATOM 1675 O O . LEU A 1 214 ? 12.738 -3.824 -12.126 1.00 97.75 214 LEU A O 1
ATOM 1679 N N . VAL A 1 215 ? 11.357 -5.264 -11.115 1.00 96.75 215 VAL A N 1
ATOM 1680 C CA . VAL A 1 215 ? 11.387 -6.269 -12.196 1.00 96.75 215 VAL A CA 1
ATOM 1681 C C . VAL A 1 215 ? 10.869 -5.686 -13.512 1.00 96.75 215 VAL A C 1
ATOM 1683 O O . VAL A 1 215 ? 11.449 -5.948 -14.567 1.00 96.75 215 VAL A O 1
ATOM 1686 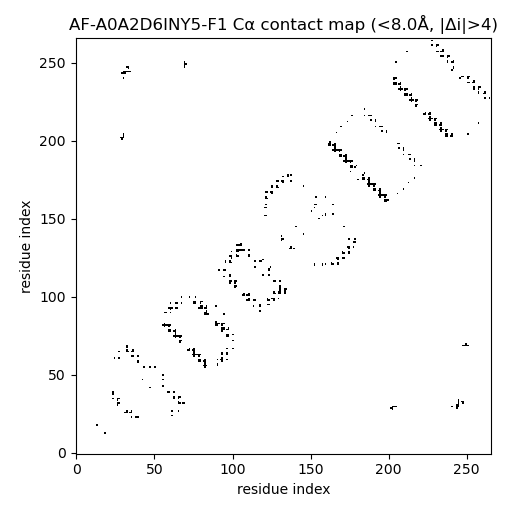N N . SER A 1 216 ? 9.799 -4.891 -13.457 1.00 94.56 216 SER A N 1
ATOM 1687 C CA . SER A 1 216 ? 9.225 -4.250 -14.646 1.00 94.56 216 SER A CA 1
ATOM 1688 C C . SER A 1 216 ? 10.182 -3.193 -15.206 1.00 94.56 216 SER A C 1
ATOM 1690 O O . SER A 1 216 ? 10.539 -3.247 -16.381 1.00 94.56 216 SER A O 1
ATOM 1692 N N . LEU A 1 217 ? 10.702 -2.320 -14.338 1.00 95.62 217 LEU A N 1
ATOM 1693 C CA . LEU A 1 217 ? 11.659 -1.271 -14.707 1.00 95.62 217 LEU A CA 1
ATOM 1694 C C . LEU A 1 217 ? 12.960 -1.837 -15.297 1.00 95.62 217 LEU A C 1
ATOM 1696 O O . LEU A 1 217 ? 13.429 -1.367 -16.331 1.00 95.62 217 LEU A O 1
ATOM 1700 N N . TYR A 1 218 ? 13.544 -2.871 -14.684 1.00 95.62 218 TYR A N 1
ATOM 1701 C CA . TYR A 1 218 ? 14.749 -3.511 -15.221 1.00 95.62 218 TYR A CA 1
ATOM 1702 C C . TYR A 1 218 ? 14.498 -4.223 -16.552 1.00 95.62 218 TYR A C 1
ATOM 1704 O O . TYR A 1 218 ? 15.414 -4.295 -17.370 1.00 95.62 218 TYR A O 1
ATOM 1712 N N . GLY A 1 219 ? 13.281 -4.722 -16.784 1.00 92.69 219 GLY A N 1
ATOM 1713 C CA . GLY A 1 219 ? 12.874 -5.262 -18.079 1.00 92.69 219 GLY A CA 1
ATOM 1714 C C . GLY A 1 219 ? 12.846 -4.192 -19.168 1.00 92.69 219 GLY A C 1
ATOM 1715 O O . GLY A 1 219 ? 13.452 -4.377 -20.219 1.00 92.69 219 GLY A O 1
ATOM 1716 N N . GLU A 1 220 ? 12.212 -3.050 -18.894 1.00 92.19 220 GLU A N 1
ATOM 1717 C CA . GLU A 1 220 ? 12.139 -1.907 -19.820 1.00 92.19 220 GLU A CA 1
ATOM 1718 C C . GLU A 1 220 ? 13.509 -1.292 -20.124 1.00 92.19 220 GLU A C 1
ATOM 1720 O O . GLU A 1 220 ? 13.748 -0.813 -21.230 1.00 92.19 220 GLU A O 1
ATOM 1725 N N . MET A 1 221 ? 14.426 -1.334 -19.157 1.00 92.06 221 MET A N 1
ATOM 1726 C CA . MET A 1 221 ? 15.808 -0.877 -19.318 1.00 92.06 221 MET A CA 1
ATOM 1727 C C . MET A 1 221 ? 16.737 -1.919 -19.959 1.00 92.06 221 MET A C 1
ATOM 1729 O O . MET A 1 221 ? 17.934 -1.659 -20.080 1.00 92.06 221 MET A O 1
ATOM 1733 N N . GLU A 1 222 ? 16.224 -3.096 -20.332 1.00 93.50 222 GLU A N 1
ATOM 1734 C CA . GLU A 1 222 ? 17.001 -4.201 -20.908 1.00 93.50 222 GLU A CA 1
ATOM 1735 C C . GLU A 1 222 ? 18.172 -4.651 -20.006 1.00 93.50 222 GLU A C 1
ATOM 1737 O O . GLU A 1 222 ? 19.286 -4.927 -20.457 1.00 93.50 222 GLU A O 1
ATOM 1742 N N . LEU A 1 223 ? 17.916 -4.755 -18.695 1.00 93.50 223 LEU A N 1
ATOM 1743 C CA . LEU A 1 223 ? 18.877 -5.181 -17.670 1.00 93.50 223 LEU A CA 1
ATOM 1744 C C . LEU A 1 223 ? 18.535 -6.582 -17.117 1.00 93.50 223 LEU A C 1
ATOM 1746 O O . LEU A 1 223 ? 18.225 -6.720 -15.929 1.00 93.50 223 LEU A O 1
ATOM 1750 N N . PRO A 1 224 ? 18.642 -7.659 -17.923 1.00 93.44 224 PRO A N 1
ATOM 1751 C CA . PRO A 1 224 ? 18.095 -8.981 -17.591 1.00 93.44 224 PRO A CA 1
ATOM 1752 C C . PRO A 1 224 ? 18.712 -9.616 -16.338 1.00 93.44 224 PRO A C 1
ATOM 1754 O O . PRO A 1 224 ? 18.021 -10.294 -15.584 1.00 93.44 224 PRO A O 1
ATOM 1757 N N . GLY A 1 225 ? 19.999 -9.368 -16.062 1.00 93.94 225 GLY A N 1
ATOM 1758 C CA . GLY A 1 225 ? 20.647 -9.872 -14.845 1.00 93.94 225 GLY A CA 1
ATOM 1759 C C . GLY A 1 225 ? 20.069 -9.262 -13.562 1.00 93.94 225 GLY A C 1
ATOM 1760 O O . GLY A 1 225 ? 19.845 -9.975 -12.587 1.00 93.94 225 GLY A O 1
ATOM 1761 N N . HIS A 1 226 ? 19.777 -7.957 -13.580 1.00 96.25 226 HIS A N 1
ATOM 1762 C CA . HIS A 1 226 ? 19.144 -7.265 -12.453 1.00 96.25 226 HIS A CA 1
ATOM 1763 C C . HIS A 1 226 ? 17.675 -7.660 -12.329 1.00 96.25 226 HIS A C 1
ATOM 1765 O O . HIS A 1 226 ? 17.191 -7.887 -11.221 1.00 96.25 226 HIS A O 1
ATOM 1771 N N . GLN A 1 227 ? 16.985 -7.795 -13.465 1.00 96.12 227 GLN A N 1
ATOM 1772 C CA . GLN A 1 227 ? 15.604 -8.255 -13.514 1.00 96.12 227 GLN A CA 1
ATOM 1773 C C . GLN A 1 227 ? 15.451 -9.635 -12.861 1.00 96.12 227 GLN A C 1
ATOM 1775 O O . GLN A 1 227 ? 14.610 -9.797 -11.978 1.00 96.12 227 GLN A O 1
ATOM 1780 N N . TYR A 1 228 ? 16.299 -10.599 -13.232 1.00 96.06 228 TYR A N 1
ATOM 1781 C CA . TYR A 1 228 ? 16.264 -11.952 -12.679 1.00 96.06 228 TYR A CA 1
ATOM 1782 C C . TYR A 1 228 ? 16.542 -11.978 -11.166 1.00 96.06 228 TYR A C 1
ATOM 1784 O O . TYR A 1 228 ? 15.750 -12.544 -10.414 1.00 96.06 228 TYR A O 1
ATOM 1792 N N . ASP A 1 229 ? 17.619 -11.330 -10.691 1.00 96.75 229 ASP A N 1
ATOM 1793 C CA . ASP A 1 229 ? 17.937 -11.287 -9.247 1.00 96.75 229 ASP A CA 1
ATOM 1794 C C . ASP A 1 229 ? 16.796 -10.651 -8.438 1.00 96.75 229 ASP A C 1
ATOM 1796 O O . ASP A 1 229 ? 16.394 -11.156 -7.387 1.00 96.75 229 ASP A O 1
ATOM 1800 N N . THR A 1 230 ? 16.218 -9.569 -8.960 1.00 97.19 230 THR A N 1
ATOM 1801 C CA . THR A 1 230 ? 15.099 -8.866 -8.322 1.00 97.19 230 THR A CA 1
ATOM 1802 C C . THR A 1 230 ? 13.845 -9.735 -8.269 1.00 97.19 230 THR A C 1
ATOM 1804 O O . THR A 1 230 ? 13.164 -9.764 -7.244 1.00 97.19 230 THR A O 1
ATOM 1807 N N . LEU A 1 231 ? 13.557 -10.493 -9.327 1.00 97.00 231 LEU A N 1
ATOM 1808 C CA . LEU A 1 231 ? 12.406 -11.387 -9.366 1.00 97.00 231 LEU A CA 1
ATOM 1809 C C . LEU A 1 231 ? 12.545 -12.548 -8.368 1.00 97.00 231 LEU A C 1
ATOM 1811 O O . LEU A 1 231 ? 11.582 -12.888 -7.680 1.00 97.00 231 LEU A O 1
ATOM 1815 N N . VAL A 1 232 ? 13.754 -13.095 -8.200 1.00 96.94 232 VAL A N 1
ATOM 1816 C CA . VAL A 1 232 ? 14.045 -14.085 -7.147 1.00 96.94 232 VAL A CA 1
ATOM 1817 C C . VAL A 1 232 ? 13.803 -13.493 -5.754 1.00 96.94 232 VAL A C 1
ATOM 1819 O O . VAL A 1 232 ? 13.225 -14.156 -4.886 1.00 96.94 232 VAL A O 1
ATOM 1822 N N . ARG A 1 233 ? 14.206 -12.237 -5.516 1.00 96.50 233 ARG A N 1
ATOM 1823 C CA . ARG A 1 233 ? 13.932 -11.536 -4.248 1.00 96.50 233 ARG A CA 1
ATOM 1824 C C . ARG A 1 233 ? 12.439 -11.314 -4.026 1.00 96.50 233 ARG A C 1
ATOM 1826 O O . ARG A 1 233 ? 11.976 -11.555 -2.913 1.00 96.50 233 ARG A O 1
ATOM 1833 N N . ALA A 1 234 ? 11.693 -10.925 -5.062 1.00 96.81 234 ALA A N 1
ATOM 1834 C CA . ALA A 1 234 ? 10.241 -10.769 -4.999 1.00 96.81 234 ALA A CA 1
ATOM 1835 C C . ALA A 1 234 ? 9.553 -12.084 -4.604 1.00 96.81 234 ALA A C 1
ATOM 1837 O O . ALA A 1 234 ? 8.809 -12.116 -3.625 1.00 96.81 234 ALA A O 1
ATOM 1838 N N . ALA A 1 235 ? 9.868 -13.183 -5.299 1.00 96.06 235 ALA A N 1
ATOM 1839 C CA . ALA A 1 235 ? 9.299 -14.502 -5.022 1.00 96.06 235 ALA A CA 1
ATOM 1840 C C . ALA A 1 235 ? 9.590 -14.969 -3.584 1.00 96.06 235 ALA A C 1
ATOM 1842 O O . ALA A 1 235 ? 8.691 -15.435 -2.880 1.00 96.06 235 ALA A O 1
ATOM 1843 N N . ASN A 1 236 ? 10.830 -14.795 -3.112 1.00 96.06 236 ASN A N 1
ATOM 1844 C CA . ASN A 1 236 ? 11.205 -15.130 -1.738 1.00 96.06 236 ASN A CA 1
ATOM 1845 C C . ASN A 1 236 ? 10.473 -14.266 -0.704 1.00 96.06 236 ASN A C 1
ATOM 1847 O O . ASN A 1 236 ? 10.018 -14.788 0.313 1.00 96.06 236 ASN A O 1
ATOM 1851 N N . ALA A 1 237 ? 10.348 -12.962 -0.950 1.00 96.38 237 ALA A N 1
ATOM 1852 C CA . ALA A 1 237 ? 9.651 -12.053 -0.051 1.00 96.38 237 ALA A CA 1
ATOM 1853 C C . ALA A 1 237 ? 8.155 -12.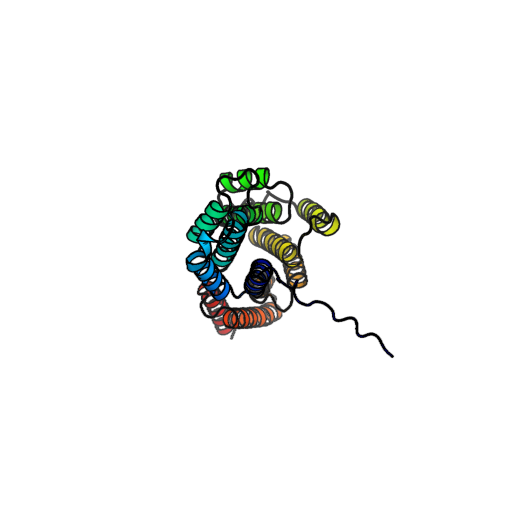402 0.041 1.00 96.38 237 ALA A C 1
ATOM 1855 O O . ALA A 1 237 ? 7.652 -12.576 1.149 1.00 96.38 237 ALA A O 1
ATOM 1856 N N . TRP A 1 238 ? 7.477 -12.665 -1.084 1.00 97.12 238 TRP A N 1
ATOM 1857 C CA . TRP A 1 238 ? 6.093 -13.154 -1.067 1.00 97.12 238 TRP A CA 1
ATOM 1858 C C . TRP A 1 238 ? 5.940 -14.485 -0.325 1.00 97.12 238 TRP A C 1
ATOM 1860 O O . TRP A 1 238 ? 4.999 -14.671 0.449 1.00 97.12 238 TRP A O 1
ATOM 1870 N N . GLN A 1 239 ? 6.891 -15.407 -0.497 1.00 96.75 239 GLN A N 1
ATOM 1871 C CA . GLN A 1 239 ? 6.892 -16.674 0.229 1.00 96.75 239 GLN A CA 1
ATOM 1872 C C . GLN A 1 239 ? 7.021 -16.477 1.748 1.00 96.75 239 GLN A C 1
ATOM 1874 O O . GLN A 1 239 ? 6.431 -17.246 2.509 1.00 96.75 239 GLN A O 1
ATOM 1879 N N . LEU A 1 240 ? 7.789 -15.481 2.201 1.00 96.12 240 LEU A N 1
ATOM 1880 C CA . LEU A 1 240 ? 7.903 -15.124 3.617 1.00 96.12 240 LEU A CA 1
ATOM 1881 C C . LEU A 1 240 ? 6.626 -14.448 4.133 1.00 96.12 240 LEU A C 1
ATOM 1883 O O . LEU A 1 240 ? 6.163 -14.817 5.212 1.00 96.12 240 LEU A O 1
ATOM 1887 N N . SER A 1 241 ? 5.999 -13.566 3.349 1.00 95.31 241 SER A N 1
ATOM 1888 C CA . SER A 1 241 ? 4.684 -12.989 3.670 1.00 95.31 241 SER A CA 1
ATOM 1889 C C . SER A 1 241 ? 3.618 -14.068 3.858 1.00 95.31 241 SER A C 1
ATOM 1891 O O . SER A 1 241 ? 2.873 -14.038 4.830 1.00 95.31 241 SER A O 1
ATOM 1893 N N . LEU A 1 242 ? 3.592 -15.087 2.996 1.00 96.25 242 LEU A N 1
ATOM 1894 C CA . LEU A 1 242 ? 2.672 -16.224 3.125 1.00 96.25 242 LEU A CA 1
ATOM 1895 C C . LEU A 1 242 ? 2.970 -17.125 4.325 1.00 96.25 242 LEU A C 1
ATOM 1897 O O . LEU A 1 242 ? 2.094 -17.856 4.772 1.00 96.25 242 LEU A O 1
ATOM 1901 N N . ARG A 1 243 ? 4.191 -17.115 4.870 1.00 95.50 243 ARG A N 1
ATOM 1902 C CA . ARG A 1 243 ? 4.450 -17.794 6.151 1.00 95.50 243 ARG A CA 1
ATOM 1903 C C . ARG A 1 243 ? 3.841 -17.026 7.323 1.00 95.50 243 ARG A C 1
ATOM 1905 O O . ARG A 1 243 ? 3.510 -17.658 8.320 1.00 95.50 243 ARG A O 1
ATOM 1912 N N . GLN A 1 244 ? 3.726 -15.700 7.213 1.00 92.56 244 GLN A N 1
ATOM 1913 C CA . GLN A 1 244 ? 3.096 -14.842 8.220 1.00 92.56 244 GLN A CA 1
ATOM 1914 C C . GLN A 1 244 ? 1.566 -14.853 8.106 1.00 92.56 244 GLN A C 1
ATOM 1916 O O . GLN A 1 244 ? 0.899 -14.965 9.126 1.00 92.56 244 GLN A O 1
ATOM 1921 N N . ASP A 1 245 ? 1.013 -14.800 6.891 1.00 94.50 245 ASP A N 1
ATOM 1922 C CA . ASP A 1 245 ? -0.427 -14.928 6.634 1.00 94.50 245 ASP A CA 1
ATOM 1923 C C . ASP A 1 245 ? -0.702 -15.976 5.536 1.00 94.50 245 ASP A C 1
ATOM 1925 O O . ASP A 1 245 ? -0.861 -15.638 4.358 1.00 94.50 245 ASP A O 1
ATOM 1929 N N . PRO A 1 246 ? -0.770 -17.272 5.901 1.00 95.06 246 PRO A N 1
ATOM 1930 C CA . PRO A 1 246 ? -0.961 -18.368 4.944 1.00 95.06 246 PRO A CA 1
ATOM 1931 C C . PRO A 1 246 ? -2.292 -18.328 4.193 1.00 95.06 246 PRO A C 1
ATOM 1933 O O . PRO A 1 246 ? -2.437 -18.981 3.156 1.00 95.06 246 PRO A O 1
ATOM 1936 N N . THR A 1 247 ? -3.269 -17.593 4.724 1.00 93.62 247 THR A N 1
ATOM 1937 C CA . THR A 1 247 ? -4.643 -17.517 4.206 1.00 93.62 247 THR A CA 1
ATOM 1938 C C . THR A 1 247 ? -4.867 -16.339 3.263 1.00 93.62 247 THR A C 1
ATOM 1940 O O . THR A 1 247 ? -5.979 -16.148 2.774 1.00 93.62 247 THR A O 1
ATOM 1943 N N . ASN A 1 248 ? -3.841 -15.521 3.033 1.00 95.69 248 ASN A N 1
ATOM 1944 C CA . ASN A 1 248 ? -3.943 -14.350 2.179 1.00 95.69 248 ASN A CA 1
ATOM 1945 C C . ASN A 1 248 ? -3.855 -14.758 0.700 1.00 95.69 248 ASN A C 1
ATOM 1947 O O . ASN A 1 248 ? -2.771 -15.025 0.176 1.00 95.69 248 ASN A O 1
ATOM 1951 N N . GLU A 1 249 ? -5.012 -14.822 0.035 1.00 95.38 249 GLU A N 1
ATOM 1952 C CA . GLU A 1 249 ? -5.116 -15.187 -1.384 1.00 95.38 249 GLU A CA 1
ATOM 1953 C C . GLU A 1 249 ? -4.336 -14.224 -2.279 1.00 95.38 249 GLU A C 1
ATOM 1955 O O . GLU A 1 249 ? -3.566 -14.668 -3.126 1.00 95.38 249 GLU A O 1
ATOM 1960 N N . ARG A 1 250 ? -4.421 -12.914 -2.021 1.00 94.31 250 ARG A N 1
ATOM 1961 C CA . ARG A 1 250 ? -3.686 -11.901 -2.788 1.00 94.31 250 ARG A CA 1
ATOM 1962 C C . ARG A 1 250 ? -2.177 -12.133 -2.735 1.00 94.31 250 ARG A C 1
ATOM 1964 O O . ARG A 1 250 ? -1.499 -12.033 -3.754 1.00 94.31 250 ARG A O 1
ATOM 1971 N N . PHE A 1 251 ? -1.629 -12.466 -1.566 1.00 95.75 251 PHE A N 1
ATOM 1972 C CA . PHE A 1 251 ? -0.200 -12.783 -1.444 1.00 95.75 251 PHE A CA 1
ATOM 1973 C C . PHE A 1 251 ? 0.164 -14.059 -2.199 1.00 95.75 251 PHE A C 1
ATOM 1975 O O . PHE A 1 251 ? 1.255 -14.145 -2.766 1.00 95.75 251 PHE A O 1
ATOM 1982 N N . ARG A 1 252 ? -0.747 -15.035 -2.248 1.00 96.62 252 ARG A N 1
ATOM 1983 C CA . ARG A 1 252 ? -0.554 -16.271 -3.006 1.00 96.62 252 ARG A CA 1
ATOM 1984 C C . ARG A 1 252 ? -0.533 -16.014 -4.502 1.00 96.62 252 ARG A C 1
ATOM 1986 O O . ARG A 1 252 ? 0.410 -16.448 -5.152 1.00 96.62 252 ARG A O 1
ATOM 1993 N N . GLU A 1 253 ? -1.485 -15.241 -5.009 1.00 96.25 253 GLU A N 1
ATOM 1994 C CA . GLU A 1 253 ? -1.543 -14.829 -6.412 1.00 96.25 253 GLU A CA 1
ATOM 1995 C C . GLU A 1 253 ? -0.272 -14.083 -6.840 1.00 96.25 253 GLU A C 1
ATOM 1997 O O . GLU A 1 253 ? 0.308 -14.387 -7.882 1.00 96.25 253 GLU A O 1
ATOM 2002 N N . GLN A 1 254 ? 0.212 -13.135 -6.025 1.00 96.00 254 GLN A N 1
ATOM 2003 C CA . GLN A 1 254 ? 1.449 -12.411 -6.339 1.00 96.00 254 GLN A CA 1
ATOM 2004 C C . GLN A 1 254 ? 2.679 -13.325 -6.311 1.00 96.00 254 GLN A C 1
ATOM 2006 O O . GLN A 1 254 ? 3.534 -13.221 -7.191 1.00 96.00 254 GLN A O 1
ATOM 2011 N N . ARG A 1 255 ? 2.756 -14.252 -5.346 1.00 96.06 255 ARG A N 1
ATOM 2012 C CA . ARG A 1 255 ? 3.818 -15.266 -5.289 1.00 96.06 255 ARG A CA 1
ATOM 2013 C C . ARG A 1 255 ? 3.815 -16.137 -6.541 1.00 96.06 255 ARG A C 1
ATOM 2015 O O . ARG A 1 255 ? 4.872 -16.335 -7.135 1.00 96.06 255 ARG A O 1
ATOM 2022 N N . ASP A 1 256 ? 2.647 -16.649 -6.922 1.00 96.00 256 ASP A N 1
ATOM 2023 C CA . ASP A 1 256 ? 2.475 -17.531 -8.079 1.00 96.00 256 ASP A CA 1
ATOM 2024 C C . ASP A 1 256 ? 2.898 -16.808 -9.360 1.00 96.00 256 ASP A C 1
ATOM 2026 O O . ASP A 1 256 ? 3.733 -17.323 -10.102 1.00 96.00 256 ASP A O 1
ATOM 2030 N N . LYS A 1 257 ? 2.464 -15.554 -9.537 1.00 95.50 257 LYS A N 1
ATOM 2031 C CA . LYS A 1 257 ? 2.898 -14.695 -10.646 1.00 95.50 257 LYS A CA 1
ATOM 2032 C C . LYS A 1 257 ? 4.418 -14.514 -10.689 1.00 95.50 257 LYS A C 1
ATOM 2034 O O . LYS A 1 257 ? 5.014 -14.609 -11.760 1.00 95.50 257 LYS A O 1
ATOM 2039 N N . SER A 1 258 ? 5.072 -14.262 -9.551 1.00 94.44 258 SER A N 1
ATOM 2040 C CA . SER A 1 258 ? 6.537 -14.151 -9.514 1.00 94.44 258 SER A CA 1
ATOM 2041 C C . SER A 1 258 ? 7.228 -15.457 -9.923 1.00 94.44 258 SER A C 1
ATOM 2043 O O . SER A 1 258 ? 8.241 -15.416 -10.618 1.00 94.44 258 SER A O 1
ATOM 2045 N N . CYS A 1 259 ? 6.691 -16.611 -9.513 1.00 93.31 259 CYS A N 1
ATOM 2046 C CA . CYS A 1 259 ? 7.220 -17.923 -9.889 1.00 93.31 259 CYS A CA 1
ATOM 2047 C C . CYS A 1 259 ? 7.027 -18.224 -11.382 1.00 93.31 259 CYS A C 1
ATOM 2049 O O . CYS A 1 259 ? 7.982 -18.627 -12.036 1.00 93.31 259 CYS A O 1
ATOM 2051 N N . GLU A 1 260 ? 5.844 -17.961 -11.937 1.00 95.19 260 GLU A N 1
ATOM 2052 C CA . GLU A 1 260 ? 5.574 -18.130 -13.372 1.00 95.19 260 GLU A CA 1
ATOM 2053 C C . GLU A 1 260 ? 6.518 -17.278 -14.232 1.00 95.19 260 GLU A C 1
ATOM 2055 O O . GLU A 1 260 ? 7.046 -17.740 -15.245 1.00 95.19 260 GLU A O 1
ATOM 2060 N N . MET A 1 261 ? 6.787 -16.040 -13.803 1.00 94.31 261 MET A N 1
ATOM 2061 C CA . MET A 1 261 ? 7.761 -15.179 -14.470 1.00 94.31 261 MET A CA 1
ATOM 2062 C C . MET A 1 261 ? 9.179 -15.767 -14.411 1.00 94.31 261 MET A C 1
ATOM 2064 O O . MET A 1 261 ? 9.879 -15.712 -15.420 1.00 94.31 261 MET A O 1
ATOM 2068 N N . LEU A 1 262 ? 9.603 -16.363 -13.287 1.00 92.19 262 LEU A N 1
ATOM 2069 C CA . LEU A 1 262 ? 10.922 -17.008 -13.176 1.00 92.19 262 LEU A CA 1
ATOM 2070 C C . LEU A 1 262 ? 11.045 -18.187 -14.135 1.00 92.19 262 LEU A C 1
ATOM 2072 O O . LEU A 1 262 ? 12.058 -18.300 -14.821 1.00 92.19 262 LEU A O 1
ATOM 2076 N N . ASP A 1 263 ? 10.010 -19.021 -14.208 1.00 91.19 263 ASP A N 1
ATOM 2077 C CA . ASP A 1 263 ? 9.984 -20.179 -15.099 1.00 91.19 263 ASP A CA 1
ATOM 2078 C C . ASP A 1 263 ? 10.054 -19.761 -16.575 1.00 91.19 263 ASP A C 1
ATOM 2080 O O . ASP A 1 263 ? 10.643 -20.468 -17.384 1.00 91.19 263 ASP A O 1
ATOM 2084 N N . SER A 1 264 ? 9.512 -18.589 -16.929 1.00 90.31 264 SER A N 1
ATOM 2085 C CA . SER A 1 264 ? 9.570 -18.049 -18.296 1.00 90.31 264 SER A CA 1
ATOM 2086 C C . SER A 1 264 ? 10.930 -17.458 -18.700 1.00 90.31 264 SER A C 1
ATOM 2088 O O . SER A 1 264 ? 11.160 -17.216 -19.886 1.00 90.31 264 SER A O 1
ATOM 2090 N N . MET A 1 265 ? 11.817 -17.193 -17.733 1.00 85.62 265 MET A N 1
ATOM 2091 C CA . MET A 1 265 ? 13.151 -16.625 -17.976 1.00 85.62 265 MET A CA 1
ATOM 2092 C C . MET A 1 265 ? 14.241 -17.696 -18.167 1.00 85.62 265 MET A C 1
ATOM 2094 O O . MET A 1 265 ? 15.373 -17.333 -18.501 1.00 85.62 265 MET A O 1
ATOM 2098 N N . HIS A 1 266 ? 13.915 -18.979 -17.959 1.00 65.44 266 HIS A N 1
ATOM 2099 C CA . HIS A 1 266 ? 14.790 -20.144 -18.177 1.00 65.44 266 HIS A CA 1
ATOM 2100 C C . HIS A 1 266 ? 14.446 -20.881 -19.472 1.00 65.44 266 HIS A C 1
ATOM 2102 O O . HIS A 1 266 ? 15.402 -21.353 -20.131 1.00 65.44 266 HIS A O 1
#

Sequence (266 aa):
MRSFVMVDVSNVEIDAYAYLRTELTVQYLNGRYGDCLARCNAVLGHESEVLDDNRQRFIWGLMAWCLYWRGEWEEATTMARQAAQDSETPHIEALNCELMIAAGTGDPDRTHELADELGWSVHTHTARIILATETGNADAYTSSGMQMEFTGLATNGDGSTPQELGSLCYSVARFYHQRGDSSDAHIALGWANISLGYHEDSEFHSRATVYMLLVSLYGEMELPGHQYDTLVRAANAWQLSLRQDPTNERFREQRDKSCEMLDSMH

Radius of gyration: 21.08 Å; Cα contacts (8 Å, |Δi|>4): 328; chains: 1; bounding box: 42×40×81 Å

Secondary structure (DSSP, 8-state):
---------TT----HHHHHHHHHHHHHHTT-HHHHHHHHHHHHHHHTTTS-HHHHHHHHHHHHHHHHHHT-HHHHHHHHHHHHSS-SS--HHHHHHHHHHHHHTT-HHHHHHHHHHH-SSHHHHHHHHHHHHHTT-TTS--HHHHHHHHHHHHHHT----HHHHHHHHHHHHHHHHHH--HHHHHHHHHHHHHHHHHS-TT-HHHHHHHHHHHHHHHHHTT-HHHHHHHHHHHHHHHHHHHHH-TT-HHHHHHHHHHHHHHHHT-

Mean predicted aligned error: 6.62 Å

Foldseek 3Di:
DDDDPPPPPVPPPPVVLVVLLVVLVVLVQLLLLVVSLVSLVVCCVPCVVPDDLLSNLSSLLSNLSSCVVLVVNVSSLVSLCSSQPDDPDGDLSSLLSNLQSCLQVLPPVSNVVSCVVNDQALSNLLSVLSNCLVVVVLVPDDPVRLVVSLCCHVPVPPVDALLSSLSSLQSQLSSLVSSPDPVSLVVSLVSLVSSCVSDDPSNLQSLLSSLVSVLVSCVVVVNVVSNLVSLVSSLVSLVSSCVSHVPRVVSVVSNVVSVVVNVVSD

pLDDT: mean 87.41, std 13.96, range [29.75, 97.81]

Nearest PDB structures (foldseek):
  4gpk-assembly2_H  TM=6.243E-01  e=1.624E-01  Bacillus thuringiensis serovar thuringiensis
  6een-assembly1_B  TM=4.708E-01  e=2.156E-02  Zea mays
  6een-assembly1_D  TM=4.722E-01  e=3.174E-02  Zea mays
  6een-assembly1_C  TM=4.646E-01  e=5.791E-02  Zea mays
  6een-assembly1_A  TM=4.643E-01  e=7.179E-02  Zea mays

Solvent-accessible surface area (backbone atoms only — not comparable to full-atom values): 13849 Å² total; per-residue (Å²): 136,84,82,79,82,78,77,78,74,87,77,71,75,68,53,66,62,60,53,50,51,51,53,44,51,54,28,47,70,53,52,15,30,63,62,30,42,54,50,45,50,52,44,55,74,74,39,48,95,74,48,53,69,70,60,49,25,53,45,30,20,50,40,12,48,34,27,46,76,52,66,42,50,72,61,13,43,53,27,9,49,64,20,36,54,94,54,100,67,60,39,61,68,8,50,49,44,37,28,45,48,28,7,69,72,48,36,62,69,61,25,51,55,44,33,64,74,72,39,93,48,71,62,40,52,34,23,52,42,36,25,31,46,64,66,65,42,67,79,79,63,50,74,68,57,52,50,53,53,50,48,49,54,75,69,70,66,82,70,77,48,52,59,57,54,14,51,34,28,38,36,52,12,50,35,30,46,72,60,67,46,80,71,29,43,57,53,13,52,51,29,33,55,52,13,54,73,34,41,54,93,74,36,26,52,64,44,18,54,45,25,53,52,48,27,51,50,25,53,79,68,71,34,63,72,59,18,52,56,33,37,55,50,17,29,53,21,22,53,53,32,36,71,50,21,74,81,38,61,53,50,47,54,54,25,50,51,37,46,55,54,54,64,72,76,110